Protein AF-A0A923HUY1-F1 (afdb_monomer_lite)

Foldseek 3Di:
DDDDPVVVVVVVVVVPDPPPPPPDDVVVVVVVVVVVVVVVVVVVVVVVVVVVVVVDDDPDDDDDDDDDDDDDDDDDDDDDDDDDDDDDDDDDDDDDDDDDDDDDDDDDDDDDDDDDDPDDDDDPDVVVVVVVVVVVVVVVVVVVVVVVVVVVVPPDQDPVNVVVVVVVVVVCLVQVVVQFDWDKAWDDDDPFKTKIWIQDRGRDDPRDIDIDIFGQPPPGDHLLRVLVVVLVVVCVPPVFWDFDQQPLVNGTDIDGSYPVCVVVSSVVVSCRPPVPPPPPD

Structure (mmCIF, N/CA/C/O backbone):
data_AF-A0A923HUY1-F1
#
_entry.id   AF-A0A923HUY1-F1
#
loop_
_atom_site.group_PDB
_atom_site.id
_atom_site.type_symbol
_atom_site.label_atom_id
_atom_site.label_alt_id
_atom_site.label_comp_id
_atom_site.label_asym_id
_atom_site.label_entity_id
_atom_site.label_seq_id
_atom_site.pdbx_PDB_ins_code
_atom_site.Cartn_x
_atom_site.Cartn_y
_atom_site.Cartn_z
_atom_site.occupancy
_atom_site.B_iso_or_equiv
_atom_site.auth_seq_id
_atom_site.auth_comp_id
_atom_site.auth_asym_id
_atom_site.auth_atom_id
_atom_site.pdbx_PDB_model_num
ATOM 1 N N . MET A 1 1 ? 57.078 -51.267 -44.768 1.00 39.03 1 MET A N 1
ATOM 2 C CA . MET A 1 1 ? 56.939 -50.353 -43.612 1.00 39.03 1 MET A CA 1
ATOM 3 C C . MET A 1 1 ? 55.678 -49.535 -43.861 1.00 39.03 1 MET A C 1
ATOM 5 O O . MET A 1 1 ? 55.722 -48.658 -44.702 1.00 39.03 1 MET A O 1
ATOM 9 N N . LYS A 1 2 ? 54.467 -49.965 -43.470 1.00 49.59 2 LYS A N 1
ATOM 10 C CA . LYS A 1 2 ? 53.903 -49.980 -42.101 1.00 49.59 2 LYS A CA 1
ATOM 11 C C . LYS A 1 2 ? 54.322 -48.729 -41.331 1.00 49.59 2 LYS A C 1
ATOM 13 O O . LYS A 1 2 ? 55.492 -48.691 -40.986 1.00 49.59 2 LYS A O 1
ATOM 18 N N . LEU A 1 3 ? 53.404 -47.767 -41.145 1.00 49.56 3 LEU A N 1
ATOM 19 C CA . LEU A 1 3 ? 53.328 -46.775 -40.047 1.00 49.56 3 LEU A CA 1
ATOM 20 C C . LEU A 1 3 ? 52.328 -45.638 -40.390 1.00 49.56 3 LEU A C 1
ATOM 22 O O . LEU A 1 3 ? 52.709 -44.478 -40.393 1.00 49.56 3 LEU A O 1
ATOM 26 N N . TYR A 1 4 ? 51.055 -45.932 -40.697 1.00 45.97 4 TYR A N 1
ATOM 27 C CA . TYR A 1 4 ? 50.020 -44.868 -40.733 1.00 45.97 4 TYR A CA 1
ATOM 28 C C . TYR A 1 4 ? 48.636 -45.276 -40.206 1.00 45.97 4 TYR A C 1
ATOM 30 O O . TYR A 1 4 ? 47.754 -44.432 -40.137 1.00 45.97 4 TYR A O 1
ATOM 38 N N . THR A 1 5 ? 48.430 -46.525 -39.778 1.00 50.34 5 THR A N 1
ATOM 39 C CA . THR A 1 5 ? 47.137 -46.963 -39.216 1.00 50.34 5 THR A CA 1
ATOM 40 C C . THR A 1 5 ? 47.128 -47.045 -37.688 1.00 50.34 5 THR A C 1
ATOM 42 O O . THR A 1 5 ? 46.062 -47.066 -37.093 1.00 50.34 5 THR A O 1
ATOM 45 N N . GLU A 1 6 ? 48.291 -47.028 -37.030 1.00 51.09 6 GLU A N 1
ATOM 46 C CA . GLU A 1 6 ? 48.380 -47.233 -35.574 1.00 51.09 6 GLU A CA 1
ATOM 47 C C . GLU A 1 6 ? 48.206 -45.936 -34.759 1.00 51.09 6 GLU A C 1
ATOM 49 O O . GLU A 1 6 ? 47.852 -45.978 -33.584 1.00 51.09 6 GLU A O 1
ATOM 54 N N . SER A 1 7 ? 48.408 -44.758 -35.364 1.00 53.00 7 SER A N 1
ATOM 55 C CA . SER A 1 7 ? 48.257 -43.478 -34.655 1.00 53.00 7 SER A CA 1
ATOM 56 C C . SER A 1 7 ? 46.799 -43.059 -34.461 1.00 53.00 7 SER A C 1
ATOM 58 O O . SER A 1 7 ? 46.510 -42.304 -33.535 1.00 53.00 7 SER A O 1
ATOM 60 N N . GLN A 1 8 ? 45.878 -43.548 -35.298 1.00 48.66 8 GLN A N 1
ATOM 61 C CA . GLN A 1 8 ? 44.465 -43.183 -35.203 1.00 48.66 8 GLN A CA 1
ATOM 62 C C . GLN A 1 8 ? 43.685 -44.090 -34.237 1.00 48.66 8 GLN A C 1
ATOM 64 O O . GLN A 1 8 ? 42.805 -43.596 -33.536 1.00 48.66 8 GLN A O 1
ATOM 69 N N . GLU A 1 9 ? 44.052 -45.373 -34.120 1.00 49.22 9 GLU A N 1
ATOM 70 C CA . GLU A 1 9 ? 43.478 -46.278 -33.108 1.00 49.22 9 GLU A CA 1
ATOM 71 C C . GLU A 1 9 ? 43.966 -45.946 -31.689 1.00 49.22 9 GLU A C 1
ATOM 73 O O . GLU A 1 9 ? 43.162 -45.914 -30.758 1.00 49.22 9 GLU A O 1
ATOM 78 N N . ARG A 1 10 ? 45.239 -45.556 -31.511 1.00 49.78 10 ARG A N 1
ATOM 79 C CA . ARG A 1 10 ? 45.741 -45.128 -30.190 1.00 49.78 10 ARG A CA 1
ATOM 80 C C . ARG A 1 10 ? 45.125 -43.820 -29.682 1.00 49.78 10 ARG A C 1
ATOM 82 O O . ARG A 1 10 ? 45.075 -43.607 -28.477 1.00 49.78 10 ARG A O 1
ATOM 89 N N . ALA A 1 11 ? 44.617 -42.964 -30.569 1.00 49.19 11 ALA A N 1
ATOM 90 C CA . ALA A 1 11 ? 43.930 -41.732 -30.175 1.00 49.19 11 ALA A CA 1
ATOM 91 C C . ALA A 1 11 ? 42.472 -41.960 -29.719 1.00 49.19 11 ALA A C 1
ATOM 93 O O . ALA A 1 11 ? 41.874 -41.061 -29.124 1.00 49.19 11 ALA A O 1
ATOM 94 N N . LEU A 1 12 ? 41.902 -43.141 -29.991 1.00 51.62 12 LEU A N 1
ATOM 95 C CA . LEU A 1 12 ? 40.532 -43.508 -29.615 1.00 51.62 12 LEU A CA 1
ATOM 96 C C . LEU A 1 12 ? 40.475 -44.436 -28.391 1.00 51.62 12 LEU A C 1
ATOM 98 O O . LEU A 1 12 ? 39.503 -44.363 -27.642 1.00 51.62 12 LEU A O 1
ATOM 102 N N . GLU A 1 13 ? 41.515 -45.231 -28.113 1.00 49.12 13 GLU A N 1
ATOM 103 C CA . GLU A 1 13 ? 41.565 -46.076 -26.904 1.00 49.12 13 GLU A CA 1
ATOM 104 C C . GLU A 1 13 ? 41.894 -45.309 -25.607 1.00 49.12 13 GLU A C 1
ATOM 106 O O . GLU A 1 13 ? 41.505 -45.740 -24.521 1.00 49.12 13 GLU A O 1
ATOM 111 N N . GLU A 1 14 ? 42.515 -44.126 -25.677 1.00 53.31 14 GLU A N 1
ATOM 112 C CA . GLU A 1 14 ? 42.755 -43.294 -24.481 1.00 53.31 14 GLU A CA 1
ATOM 113 C C . GLU A 1 14 ? 41.522 -42.482 -24.033 1.00 53.31 14 GLU A C 1
ATOM 115 O O . GLU A 1 14 ? 41.516 -41.899 -22.948 1.00 53.31 14 GLU A O 1
ATOM 120 N N . GLN A 1 15 ? 40.432 -42.486 -24.810 1.00 52.78 15 GLN A N 1
ATOM 121 C CA . GLN A 1 15 ? 39.184 -41.779 -24.480 1.00 52.78 15 GLN A CA 1
ATOM 122 C C . GLN A 1 15 ? 38.187 -42.631 -23.668 1.00 52.78 15 GLN A C 1
ATOM 124 O O . GLN A 1 15 ? 37.012 -42.285 -23.563 1.00 52.78 15 GLN A O 1
ATOM 129 N N . GLY A 1 16 ? 38.644 -43.744 -23.082 1.00 56.16 16 GLY A N 1
ATOM 130 C CA . GLY A 1 16 ? 37.809 -44.694 -22.336 1.00 56.16 16 GLY A CA 1
ATOM 131 C C . GLY A 1 16 ? 37.971 -44.691 -20.812 1.00 56.16 16 GLY A C 1
ATOM 132 O O . GLY A 1 16 ? 37.242 -45.409 -20.132 1.00 56.16 16 GLY A O 1
ATOM 133 N N . VAL A 1 17 ? 38.889 -43.904 -20.241 1.00 58.75 17 VAL A N 1
ATOM 134 C CA . VAL A 1 17 ? 39.083 -43.844 -18.780 1.00 58.75 17 VAL A CA 1
ATOM 135 C C . VAL A 1 17 ? 38.981 -42.402 -18.305 1.00 58.75 17 VAL A C 1
ATOM 137 O O . VAL A 1 17 ? 39.962 -41.667 -18.222 1.00 58.75 17 VAL A O 1
ATOM 140 N N . VAL A 1 18 ? 37.762 -41.996 -17.948 1.00 58.09 18 VAL A N 1
ATOM 141 C CA . VAL A 1 18 ? 37.527 -40.753 -17.209 1.00 58.09 18 VAL A CA 1
ATOM 142 C C . VAL A 1 18 ? 38.094 -40.943 -15.801 1.00 58.09 18 VAL A C 1
ATOM 144 O O . VAL A 1 18 ? 37.419 -41.445 -14.903 1.00 58.09 18 VAL A O 1
ATOM 147 N N . GLN A 1 19 ? 39.353 -40.559 -15.592 1.00 54.94 19 GLN A N 1
ATOM 148 C CA . GLN A 1 19 ? 39.928 -40.466 -14.253 1.00 54.94 19 GLN A CA 1
ATOM 149 C C . GLN A 1 19 ? 39.263 -39.297 -13.513 1.00 54.94 19 GLN A C 1
ATOM 151 O O . GLN A 1 19 ? 39.730 -38.157 -13.540 1.00 54.94 19 GLN A O 1
ATOM 156 N N . ILE A 1 20 ? 38.128 -39.562 -12.858 1.00 63.12 20 ILE A N 1
ATOM 157 C CA . ILE A 1 20 ? 37.463 -38.581 -12.000 1.00 63.12 20 ILE A CA 1
ATOM 158 C C . ILE A 1 20 ? 38.288 -38.449 -10.714 1.00 63.12 20 ILE A C 1
ATOM 160 O O . ILE A 1 20 ? 38.054 -39.132 -9.719 1.00 63.12 20 ILE A O 1
ATOM 164 N N . HIS A 1 21 ? 39.258 -37.537 -10.708 1.00 57.09 21 HIS A N 1
ATOM 165 C CA . HIS A 1 21 ? 39.915 -37.112 -9.475 1.00 57.09 21 HIS A CA 1
ATOM 166 C C . HIS A 1 21 ? 38.955 -36.246 -8.646 1.00 57.09 21 HIS A C 1
ATOM 168 O O . HIS A 1 21 ? 38.997 -35.014 -8.676 1.00 57.09 21 HIS A O 1
ATOM 174 N N . ILE A 1 22 ? 38.074 -36.891 -7.876 1.00 67.25 22 ILE A N 1
ATOM 175 C CA . ILE A 1 22 ? 37.203 -36.197 -6.925 1.00 67.25 22 ILE A CA 1
ATOM 176 C C . ILE A 1 22 ? 38.055 -35.731 -5.741 1.00 67.25 22 ILE A C 1
ATOM 178 O O . ILE A 1 22 ? 38.332 -36.476 -4.801 1.00 67.25 22 ILE A O 1
ATOM 182 N N . ARG A 1 23 ? 38.482 -34.465 -5.764 1.00 64.50 23 ARG A N 1
ATOM 183 C CA . ARG A 1 23 ? 39.108 -33.818 -4.604 1.00 64.50 23 ARG A CA 1
ATOM 184 C C . ARG A 1 23 ? 38.029 -33.485 -3.572 1.00 64.50 23 ARG A C 1
ATOM 186 O O . ARG A 1 23 ? 37.470 -32.387 -3.561 1.00 64.50 23 ARG A O 1
ATOM 193 N N . PHE A 1 24 ? 37.721 -34.434 -2.694 1.00 60.56 24 PHE A N 1
ATOM 194 C CA . PHE A 1 24 ? 36.834 -34.195 -1.560 1.00 60.56 24 PHE A CA 1
ATOM 195 C C . PHE A 1 24 ? 37.507 -33.252 -0.552 1.00 60.56 24 PHE A C 1
ATOM 197 O O . PHE A 1 24 ? 38.476 -33.606 0.115 1.00 60.56 24 PHE A O 1
ATOM 204 N N . ARG A 1 25 ? 36.989 -32.025 -0.411 1.00 74.50 25 ARG A N 1
ATOM 205 C CA . ARG A 1 25 ? 37.366 -31.149 0.711 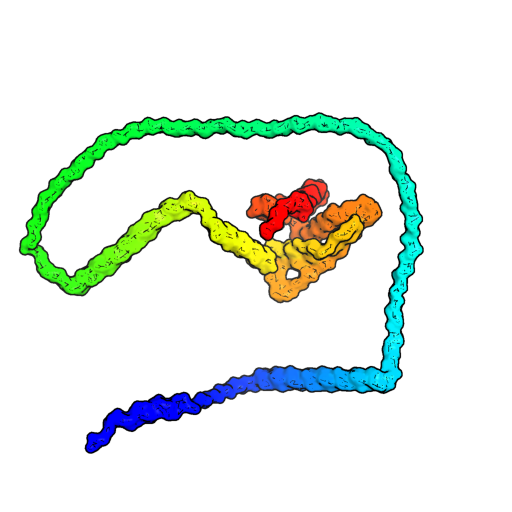1.00 74.50 25 ARG A CA 1
ATOM 206 C C . ARG A 1 25 ? 36.844 -31.781 2.010 1.00 74.50 25 ARG A C 1
ATOM 208 O O . ARG A 1 25 ? 35.638 -32.030 2.080 1.00 74.50 25 ARG A O 1
ATOM 215 N N . PRO A 1 26 ? 37.672 -31.952 3.058 1.00 71.69 26 PRO A N 1
ATOM 216 C CA . PRO A 1 26 ? 37.277 -32.660 4.282 1.00 71.69 26 PRO A CA 1
ATOM 217 C C . PRO A 1 26 ? 36.035 -32.045 4.942 1.00 71.69 26 PRO A C 1
ATOM 219 O O . PRO A 1 26 ? 35.165 -32.760 5.426 1.00 71.69 26 PRO A O 1
ATOM 222 N N . ARG A 1 27 ? 35.867 -30.718 4.846 1.00 70.75 27 ARG A N 1
ATOM 223 C CA . ARG A 1 27 ? 34.672 -30.017 5.344 1.00 70.75 27 ARG A CA 1
ATOM 224 C C . ARG A 1 27 ? 33.361 -30.468 4.681 1.00 70.75 27 ARG A C 1
ATOM 226 O O . ARG A 1 27 ? 32.344 -30.500 5.356 1.00 70.75 27 ARG A O 1
ATOM 233 N N . ARG A 1 28 ? 33.368 -30.838 3.392 1.00 77.19 28 ARG A N 1
ATOM 234 C CA . ARG A 1 28 ? 32.157 -31.303 2.685 1.00 77.19 28 ARG A CA 1
ATOM 235 C C . ARG A 1 28 ? 31.805 -32.753 3.030 1.00 77.19 28 ARG A C 1
ATOM 237 O O . ARG A 1 28 ? 30.625 -33.066 3.116 1.00 77.19 28 ARG A O 1
ATOM 244 N N . LEU A 1 29 ? 32.801 -33.606 3.291 1.00 80.31 29 LEU A N 1
ATOM 245 C CA . LEU A 1 29 ? 32.568 -34.979 3.763 1.00 80.31 29 LEU A CA 1
ATOM 246 C C . LEU A 1 29 ? 31.934 -35.002 5.155 1.00 80.31 29 LEU A C 1
ATOM 248 O O . LEU A 1 29 ? 30.987 -35.751 5.373 1.00 80.31 29 LEU A O 1
ATOM 252 N N . VAL A 1 30 ? 32.391 -34.134 6.063 1.00 85.06 30 VAL A N 1
ATOM 253 C CA . VAL A 1 30 ? 31.792 -34.007 7.402 1.00 85.06 30 VAL A CA 1
ATOM 254 C C . VAL A 1 30 ? 30.323 -33.585 7.307 1.00 85.06 30 VAL A C 1
ATOM 256 O O . VAL A 1 30 ? 29.487 -34.160 7.995 1.00 85.06 30 VAL A O 1
ATOM 259 N N . SER A 1 31 ? 29.979 -32.644 6.421 1.00 84.00 31 SER A N 1
ATOM 260 C CA . SER A 1 31 ? 28.581 -32.243 6.209 1.00 84.00 31 SER A CA 1
ATOM 261 C C . SER A 1 31 ? 27.716 -33.377 5.653 1.00 84.00 31 SER A C 1
ATOM 263 O O . SER A 1 31 ? 26.607 -33.574 6.136 1.00 84.00 31 SER A O 1
ATOM 265 N N . ILE A 1 32 ? 28.212 -34.141 4.672 1.00 88.25 32 ILE A N 1
ATOM 266 C CA . ILE A 1 32 ? 27.470 -35.279 4.099 1.00 88.25 32 ILE A CA 1
ATOM 267 C C . ILE A 1 32 ? 27.253 -36.366 5.160 1.00 88.25 32 ILE A C 1
ATOM 269 O O . ILE A 1 32 ? 26.140 -36.867 5.304 1.00 88.25 32 ILE A O 1
ATOM 273 N N . LEU A 1 33 ? 28.284 -36.684 5.948 1.00 90.31 33 LEU A N 1
ATOM 274 C CA . LEU A 1 33 ? 28.193 -37.656 7.038 1.00 90.31 33 LEU A CA 1
ATOM 275 C C . LEU A 1 33 ? 27.209 -37.188 8.118 1.00 90.31 33 LEU A C 1
ATOM 277 O O . LEU A 1 33 ? 26.371 -37.970 8.555 1.00 90.31 33 LEU A O 1
ATOM 281 N N . PHE A 1 34 ? 27.245 -35.907 8.497 1.00 94.31 34 PHE A N 1
ATOM 282 C CA . PHE A 1 34 ? 26.310 -35.335 9.466 1.00 94.31 34 PHE A CA 1
ATOM 283 C C . PHE A 1 34 ? 24.855 -35.413 8.985 1.00 94.31 34 PHE A C 1
ATOM 285 O O . PHE A 1 34 ? 23.973 -35.793 9.751 1.00 94.31 34 PHE A O 1
ATOM 292 N N . VAL A 1 35 ? 24.601 -35.114 7.707 1.00 95.31 35 VAL A N 1
ATOM 293 C CA . VAL A 1 35 ? 23.261 -35.230 7.116 1.00 95.31 35 VAL A CA 1
ATOM 294 C C . VAL A 1 35 ? 22.796 -36.686 7.103 1.00 95.31 35 VAL A C 1
ATOM 296 O O . VAL A 1 35 ? 21.661 -36.946 7.496 1.00 95.31 35 VAL A O 1
ATOM 299 N N . LEU A 1 36 ? 23.652 -37.639 6.720 1.00 95.00 36 LEU A N 1
ATOM 300 C CA . LEU A 1 36 ? 23.314 -39.066 6.765 1.00 95.00 36 LEU A CA 1
ATOM 301 C C . LEU A 1 36 ? 23.019 -39.541 8.194 1.00 95.00 36 LEU A C 1
ATOM 303 O O . LEU A 1 36 ? 22.038 -40.249 8.406 1.00 95.00 36 LEU A O 1
ATOM 307 N N . LEU A 1 37 ? 23.803 -39.104 9.182 1.00 95.44 37 LEU A N 1
ATOM 308 C CA . LEU A 1 37 ? 23.586 -39.436 10.591 1.00 95.44 37 LEU A CA 1
ATOM 309 C C . LEU A 1 37 ? 22.248 -38.875 11.089 1.00 95.44 37 LEU A C 1
ATOM 311 O O . LEU A 1 37 ? 21.484 -39.592 11.732 1.00 95.44 37 LEU A O 1
ATOM 315 N N . LEU A 1 38 ? 21.917 -37.632 10.727 1.00 96.12 38 LEU A N 1
ATOM 316 C CA . LEU A 1 38 ? 20.627 -37.022 11.049 1.00 96.12 38 LEU A CA 1
ATOM 317 C C . LEU A 1 38 ? 19.467 -37.805 10.422 1.00 96.12 38 LEU A C 1
ATOM 319 O O . LEU A 1 38 ? 18.471 -38.04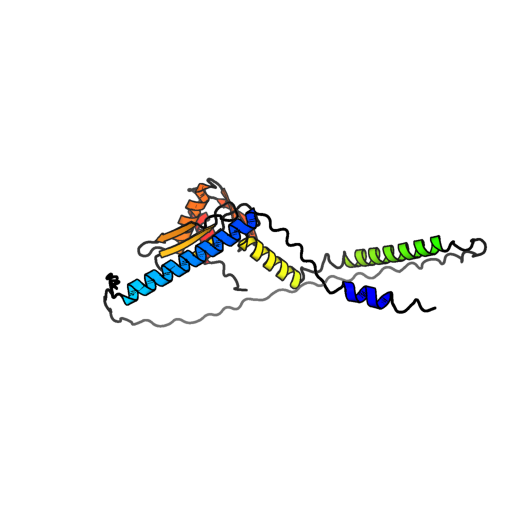5 11.098 1.00 96.12 38 LEU A O 1
ATOM 323 N N . HIS A 1 39 ? 19.606 -38.270 9.176 1.00 94.19 39 HIS A N 1
ATOM 324 C CA . HIS A 1 39 ? 18.585 -39.097 8.525 1.00 94.19 39 HIS A CA 1
ATOM 325 C C . HIS A 1 39 ? 18.415 -40.457 9.211 1.00 94.19 39 HIS A C 1
ATOM 327 O O . HIS A 1 39 ? 17.283 -40.888 9.412 1.00 94.19 39 HIS A O 1
ATOM 333 N N . VAL A 1 40 ? 19.505 -41.112 9.623 1.00 94.81 40 VAL A N 1
ATOM 334 C CA . VAL A 1 40 ? 19.440 -42.375 10.380 1.00 94.81 40 VAL A CA 1
ATOM 335 C C . VAL A 1 40 ? 18.782 -42.159 11.745 1.00 94.81 40 VAL A C 1
ATOM 337 O O . VAL A 1 40 ? 17.927 -42.946 12.140 1.00 94.81 40 VAL A O 1
ATOM 340 N N . LEU A 1 41 ? 19.115 -41.071 12.445 1.00 94.31 41 LEU A N 1
ATOM 341 C CA . LEU A 1 41 ? 18.502 -40.719 13.728 1.00 94.31 41 LEU A CA 1
ATOM 342 C C . LEU A 1 41 ? 17.011 -40.389 13.580 1.00 94.31 41 LEU A C 1
ATOM 344 O O . LEU A 1 41 ? 16.200 -40.815 14.399 1.00 94.31 41 LEU A O 1
ATOM 348 N N . PHE A 1 42 ? 16.639 -39.671 12.522 1.00 92.44 42 PHE A N 1
ATOM 349 C CA . PHE A 1 42 ? 15.245 -39.377 12.206 1.00 92.44 42 PHE A CA 1
ATOM 350 C C . PHE A 1 42 ? 14.469 -40.661 11.898 1.00 92.44 42 PHE A C 1
ATOM 352 O O . PHE A 1 42 ? 13.414 -40.894 12.480 1.00 92.44 42 PHE A O 1
ATOM 359 N N . LEU A 1 43 ? 15.022 -41.546 11.066 1.00 92.69 43 LEU A N 1
ATOM 360 C CA . LEU A 1 43 ? 14.412 -42.835 10.741 1.00 92.69 43 LEU A CA 1
ATOM 361 C C . LEU A 1 43 ? 14.283 -43.729 11.985 1.00 92.69 43 LEU A C 1
ATOM 363 O O . LEU A 1 43 ? 13.249 -44.365 12.178 1.00 92.69 43 LEU A O 1
ATOM 367 N N . TYR A 1 44 ? 15.279 -43.715 12.874 1.00 93.38 44 TYR A N 1
ATOM 368 C CA . TYR A 1 44 ? 15.221 -44.394 14.168 1.00 93.38 44 TYR A CA 1
ATOM 369 C C . TYR A 1 44 ? 14.114 -43.832 15.073 1.00 93.38 44 TYR A C 1
ATOM 371 O O . TYR A 1 44 ? 13.362 -44.604 15.666 1.00 93.38 44 TYR A O 1
ATOM 379 N N . LEU A 1 45 ? 13.960 -42.505 15.152 1.00 89.12 45 LEU A N 1
ATOM 380 C CA . LEU A 1 45 ? 12.864 -41.876 15.895 1.00 89.12 45 LEU A CA 1
ATOM 381 C C . LEU A 1 45 ? 11.496 -42.253 15.318 1.00 89.12 45 LEU A C 1
ATOM 383 O O . LEU A 1 45 ? 10.600 -42.590 16.087 1.00 89.12 45 LEU A O 1
ATOM 387 N N . LEU A 1 46 ? 11.340 -42.266 13.992 1.00 86.12 46 LEU A N 1
ATOM 388 C CA . LEU A 1 46 ? 10.102 -42.711 13.346 1.00 86.12 46 LEU A CA 1
ATOM 389 C C . LEU A 1 46 ? 9.787 -44.182 13.627 1.00 86.12 46 LEU A C 1
ATOM 391 O O . LEU A 1 46 ? 8.638 -44.499 13.926 1.00 86.12 46 LEU A O 1
ATOM 395 N N . LEU A 1 47 ? 10.782 -45.074 13.580 1.00 84.56 47 LEU A N 1
ATOM 396 C CA . LEU A 1 47 ? 10.580 -46.476 13.956 1.00 84.56 47 LEU A CA 1
ATOM 397 C C . LEU A 1 47 ? 10.204 -46.615 15.433 1.00 84.56 47 LEU A C 1
ATOM 399 O O . LEU A 1 47 ? 9.330 -47.414 15.757 1.00 84.56 47 LEU A O 1
ATOM 403 N N . LYS A 1 48 ? 10.819 -45.825 16.319 1.00 79.56 48 LYS A N 1
ATOM 404 C CA . LYS A 1 48 ? 10.512 -45.841 17.753 1.00 79.56 48 LYS A CA 1
ATOM 405 C C . LYS A 1 48 ? 9.096 -45.334 18.046 1.00 79.56 48 LYS A C 1
ATOM 407 O O . LYS A 1 48 ? 8.392 -45.963 18.823 1.00 79.56 48 LYS A O 1
ATOM 412 N N . ILE A 1 49 ? 8.653 -44.257 17.393 1.00 75.25 49 ILE A N 1
ATOM 413 C CA . ILE A 1 49 ? 7.270 -43.754 17.497 1.00 75.25 49 ILE A CA 1
ATOM 414 C C . ILE A 1 49 ? 6.287 -44.777 16.911 1.00 75.25 49 ILE A C 1
ATOM 416 O O . ILE A 1 49 ? 5.248 -45.048 17.503 1.00 75.25 49 ILE A O 1
ATOM 420 N N . GLY A 1 50 ? 6.624 -45.392 15.774 1.00 66.38 50 GLY A N 1
ATOM 421 C CA . GLY A 1 50 ? 5.827 -46.463 15.174 1.00 66.38 50 GLY A CA 1
ATOM 422 C C . GLY A 1 50 ? 5.727 -47.718 16.048 1.00 66.38 50 GLY A C 1
ATOM 423 O O . GLY A 1 50 ? 4.704 -48.398 16.004 1.00 66.38 50 GLY A O 1
ATOM 424 N N . ALA A 1 51 ? 6.753 -48.018 16.851 1.00 62.00 51 ALA A N 1
ATOM 425 C CA . ALA A 1 51 ? 6.718 -49.076 17.859 1.00 62.00 51 ALA A CA 1
ATOM 426 C C . ALA A 1 51 ? 5.828 -48.689 19.055 1.00 62.00 51 ALA A C 1
ATOM 428 O O . ALA A 1 51 ? 4.955 -49.467 19.419 1.00 62.00 51 ALA A O 1
ATOM 429 N N . ASP A 1 52 ? 5.935 -47.459 19.570 1.00 59.50 52 ASP A N 1
ATOM 430 C CA . ASP A 1 52 ? 5.089 -46.962 20.675 1.00 59.50 52 ASP A CA 1
ATOM 431 C C . ASP A 1 52 ? 3.585 -46.939 20.306 1.00 59.50 52 ASP A C 1
ATOM 433 O O . ASP A 1 52 ? 2.720 -47.191 21.146 1.00 59.50 52 ASP A O 1
ATOM 437 N N . ILE A 1 53 ? 3.255 -46.694 19.027 1.00 59.12 53 ILE A N 1
ATOM 438 C CA . ILE A 1 53 ? 1.876 -46.775 18.502 1.00 59.12 53 ILE A CA 1
ATOM 439 C C . ILE A 1 53 ? 1.372 -48.230 18.456 1.00 59.12 53 ILE A C 1
ATOM 441 O O . ILE A 1 53 ? 0.183 -48.472 18.669 1.00 59.12 53 ILE A O 1
ATOM 445 N N . LYS A 1 54 ? 2.250 -49.208 18.194 1.00 58.31 54 LYS A N 1
ATOM 446 C CA . LYS A 1 54 ? 1.899 -50.641 18.219 1.00 58.31 54 LYS A CA 1
ATOM 447 C C . LYS A 1 54 ? 1.761 -51.182 19.643 1.00 58.31 54 LYS A C 1
ATOM 449 O O . LYS A 1 54 ? 0.957 -52.084 19.856 1.00 58.31 54 LYS A O 1
ATOM 454 N N . ASP A 1 55 ? 2.457 -50.576 20.602 1.00 58.78 55 ASP A N 1
ATOM 455 C CA . ASP A 1 55 ? 2.433 -50.952 22.019 1.00 58.78 55 ASP A CA 1
ATOM 456 C C . ASP A 1 55 ? 1.262 -50.325 22.806 1.00 58.78 55 ASP A C 1
ATOM 458 O O . ASP A 1 55 ? 1.208 -50.398 24.034 1.00 58.78 55 ASP A O 1
ATOM 462 N N . GLY A 1 56 ? 0.275 -49.744 22.111 1.00 57.41 56 GLY A N 1
ATOM 463 C CA . GLY A 1 56 ? -1.034 -49.455 22.696 1.00 57.41 56 GLY A CA 1
ATOM 464 C C . GLY A 1 56 ? -1.041 -48.362 23.765 1.00 57.41 56 GLY A C 1
ATOM 465 O O . GLY A 1 56 ? -1.887 -48.401 24.657 1.00 57.41 56 GLY A O 1
ATOM 466 N N . ARG A 1 57 ? -0.149 -47.366 23.689 1.00 54.66 57 ARG A N 1
ATOM 467 C CA . ARG A 1 57 ? -0.266 -46.144 24.502 1.00 54.66 57 ARG A CA 1
ATOM 468 C C . ARG A 1 57 ? -1.070 -45.080 23.745 1.00 54.66 57 ARG A C 1
ATOM 470 O O . ARG A 1 57 ? -0.504 -44.389 22.898 1.00 54.66 57 ARG A O 1
ATOM 477 N N . PRO A 1 58 ? -2.376 -44.895 24.015 1.00 52.00 58 PRO A N 1
ATOM 478 C CA . PRO A 1 58 ? -3.110 -43.793 23.416 1.00 52.00 58 PRO A CA 1
ATOM 479 C C . PRO A 1 58 ? -2.648 -42.469 24.039 1.00 52.00 58 PRO A C 1
ATOM 481 O O . PRO A 1 58 ? -2.792 -42.256 25.244 1.00 52.00 58 PRO A O 1
ATOM 484 N N . LEU A 1 59 ? -2.144 -41.543 23.213 1.00 55.97 59 LEU A N 1
ATOM 485 C CA . LEU A 1 59 ? -2.126 -40.121 23.560 1.00 55.97 59 LEU A CA 1
ATOM 486 C C . LEU A 1 59 ? -3.581 -39.638 23.645 1.00 55.97 59 LEU A C 1
ATOM 488 O O . LEU A 1 59 ? -4.174 -39.179 22.672 1.00 55.97 59 LEU A O 1
ATOM 492 N N . SER A 1 60 ? -4.169 -39.787 24.827 1.00 50.88 60 SER A N 1
ATOM 493 C CA . SER A 1 60 ? -5.437 -39.170 25.191 1.00 50.88 60 SER A CA 1
ATOM 494 C C . SER A 1 60 ? -5.252 -37.658 25.309 1.00 50.88 60 SER A C 1
ATOM 496 O O . SER A 1 60 ? -4.833 -37.170 26.354 1.00 50.88 60 SER A O 1
ATOM 498 N N . SER A 1 61 ? -5.650 -36.935 24.265 1.00 49.62 61 SER A N 1
ATOM 499 C CA . SER A 1 61 ? -6.200 -35.582 24.381 1.00 49.62 61 SER A CA 1
ATOM 500 C C . SER A 1 61 ? -7.297 -35.420 23.324 1.00 49.62 61 SER A C 1
ATOM 502 O O . SER A 1 61 ? -6.978 -35.210 22.152 1.00 49.62 61 SER A O 1
ATOM 504 N N . PRO A 1 62 ? -8.588 -35.552 23.680 1.00 52.50 62 PRO A N 1
ATOM 505 C CA . PRO A 1 62 ? -9.672 -35.286 22.748 1.00 52.50 62 PRO A CA 1
ATOM 506 C C . PRO A 1 62 ? -9.736 -33.788 22.426 1.00 52.50 62 PRO A C 1
ATOM 508 O O . PRO A 1 62 ? -9.876 -32.937 23.303 1.00 52.50 62 PRO A O 1
ATOM 511 N N . MET A 1 63 ? -9.641 -33.482 21.135 1.00 44.84 63 MET A N 1
ATOM 512 C CA . MET A 1 63 ? -9.941 -32.184 20.545 1.00 44.84 63 MET A CA 1
ATOM 513 C C . MET A 1 63 ? -11.407 -31.829 20.838 1.00 44.84 63 MET A C 1
ATOM 515 O O . MET A 1 63 ? -12.325 -32.406 20.259 1.00 44.84 63 MET A O 1
ATOM 519 N N . VAL A 1 64 ? -11.631 -30.898 21.765 1.00 51.19 64 VAL A N 1
ATOM 520 C CA . VAL A 1 64 ? -12.960 -30.358 22.072 1.00 51.19 64 VAL A CA 1
ATOM 521 C C . VAL A 1 64 ? -13.402 -29.470 20.904 1.00 51.19 64 VAL A C 1
ATOM 523 O O . VAL A 1 64 ? -12.883 -28.371 20.725 1.00 51.19 64 VAL A O 1
ATOM 526 N N . MET A 1 65 ? -14.362 -29.935 20.100 1.00 44.09 65 MET A N 1
ATOM 527 C CA . MET A 1 65 ? -15.127 -29.070 19.197 1.00 44.09 65 MET A CA 1
ATOM 528 C C . MET A 1 65 ? -16.300 -28.468 19.977 1.00 44.09 65 MET A C 1
ATOM 530 O O . MET A 1 65 ? -17.279 -29.155 20.260 1.00 44.09 65 MET A O 1
ATOM 534 N N . ILE A 1 66 ? -16.207 -27.185 20.328 1.00 49.28 66 ILE A N 1
ATOM 535 C CA . ILE A 1 66 ? -17.340 -26.417 20.857 1.00 49.28 66 ILE A CA 1
ATOM 536 C C . ILE A 1 66 ? -18.159 -25.936 19.653 1.00 49.28 66 ILE A C 1
ATOM 538 O O . ILE A 1 66 ? -17.830 -24.929 19.030 1.00 49.28 66 ILE A O 1
ATOM 542 N N . PHE A 1 67 ? -19.205 -26.681 19.293 1.00 47.72 67 PHE A N 1
ATOM 543 C CA . PHE A 1 67 ? -20.267 -26.182 18.419 1.00 47.72 67 PHE A CA 1
ATOM 544 C C . PHE A 1 67 ? -21.300 -25.475 19.284 1.00 47.72 67 PHE A C 1
ATOM 546 O O . PHE A 1 67 ? -22.127 -26.133 19.915 1.00 47.72 67 PHE A O 1
ATOM 553 N N . ASP A 1 68 ? -21.259 -24.145 19.301 1.00 40.03 68 ASP A N 1
ATOM 554 C CA . ASP A 1 68 ? -22.328 -23.370 19.913 1.00 40.03 68 ASP A CA 1
ATOM 555 C C . ASP A 1 68 ? -23.435 -23.104 18.888 1.00 40.03 68 ASP A C 1
ATOM 557 O O . ASP A 1 68 ? -23.200 -22.670 17.756 1.00 40.03 68 ASP A O 1
ATOM 561 N N . LYS A 1 69 ? -24.657 -23.456 19.280 1.00 44.62 69 LYS A N 1
ATOM 562 C CA . LYS A 1 69 ? -25.848 -23.519 18.436 1.00 44.62 69 LYS A CA 1
ATOM 563 C C . LYS A 1 69 ? -26.841 -22.472 18.923 1.00 44.62 69 LYS A C 1
ATOM 565 O O . LYS A 1 69 ? -27.609 -22.725 19.842 1.00 44.62 69 LYS A O 1
ATOM 570 N N . LEU A 1 70 ? -26.892 -21.327 18.253 1.00 38.84 70 LEU A N 1
ATOM 571 C CA . LEU A 1 70 ? -27.945 -20.317 18.405 1.00 38.84 70 LEU A CA 1
ATOM 572 C C . LEU A 1 70 ? -28.170 -19.650 17.040 1.00 38.84 70 LEU A C 1
ATOM 574 O O . LEU A 1 70 ? -27.212 -19.406 16.324 1.00 38.84 70 LEU A O 1
ATOM 578 N N . LYS A 1 71 ? -29.348 -19.236 16.586 1.00 34.12 71 LYS A N 1
ATOM 579 C CA . LYS A 1 71 ? -30.761 -19.557 16.803 1.00 34.12 71 LYS A CA 1
ATOM 580 C C . LYS A 1 71 ? -31.442 -18.798 15.651 1.00 34.12 71 LYS A C 1
ATOM 582 O O . LYS A 1 71 ? -31.177 -17.614 15.469 1.00 34.12 71 LYS A O 1
ATOM 587 N N . GLN A 1 72 ? -32.245 -19.478 14.835 1.00 38.19 72 GLN A N 1
ATOM 588 C CA . GLN A 1 72 ? -32.975 -18.857 13.723 1.00 38.19 72 GLN A CA 1
ATOM 589 C C . GLN A 1 72 ? -33.949 -17.788 14.243 1.00 38.19 72 GLN A C 1
ATOM 591 O O . GLN A 1 72 ? -34.727 -18.060 15.159 1.00 38.19 72 GLN A O 1
ATOM 596 N N . ILE A 1 73 ? -33.951 -16.610 13.614 1.00 39.97 73 ILE A N 1
ATOM 597 C CA . ILE A 1 73 ? -35.048 -15.639 13.691 1.00 39.97 73 ILE A CA 1
ATOM 598 C C . ILE A 1 73 ? -35.626 -15.480 12.283 1.00 39.97 73 ILE A C 1
ATOM 600 O O . ILE A 1 73 ? -34.907 -15.264 11.309 1.00 39.97 73 ILE A O 1
ATOM 604 N N . LYS A 1 74 ? -36.943 -15.672 12.215 1.00 32.91 74 LYS A N 1
ATOM 605 C CA . LYS A 1 74 ? -37.814 -15.581 11.046 1.00 32.91 74 LYS A CA 1
ATOM 606 C C . LYS A 1 74 ? -38.007 -14.126 10.587 1.00 32.91 74 LYS A C 1
ATOM 608 O O . LYS A 1 74 ? -38.253 -13.260 11.413 1.00 32.91 74 LYS A O 1
ATOM 613 N N . GLN A 1 75 ? -37.955 -13.949 9.266 1.00 33.69 75 GLN A N 1
ATOM 614 C CA . GLN A 1 75 ? -38.992 -13.394 8.376 1.00 33.69 75 GLN A CA 1
ATOM 615 C C . GLN A 1 75 ? -39.742 -12.105 8.777 1.00 33.69 75 GLN A C 1
ATOM 617 O O . GLN A 1 75 ? -40.503 -12.090 9.740 1.00 33.69 75 GLN A O 1
ATOM 622 N N . GLY A 1 76 ? -39.645 -11.097 7.900 1.00 32.03 76 GLY A N 1
ATOM 623 C CA . GLY A 1 76 ? -40.568 -9.962 7.811 1.00 32.03 76 GLY A CA 1
ATOM 624 C C . GLY A 1 76 ? -40.225 -8.997 6.662 1.00 32.03 76 GLY A C 1
ATOM 625 O O . GLY A 1 76 ? -39.424 -8.093 6.847 1.00 32.03 76 GLY A O 1
ATOM 626 N N . GLU A 1 77 ? -40.851 -9.195 5.500 1.00 37.00 77 GLU A N 1
ATOM 627 C CA . GLU A 1 77 ? -41.227 -8.163 4.501 1.00 37.00 77 GLU A CA 1
ATOM 628 C C . GLU A 1 77 ? -42.775 -8.188 4.455 1.00 37.00 77 GLU A C 1
ATOM 630 O O . GLU A 1 77 ? -43.318 -9.242 4.820 1.00 37.00 77 GLU A O 1
ATOM 635 N N . PRO A 1 78 ? -43.531 -7.132 4.068 1.00 44.34 78 PRO A N 1
ATOM 636 C CA . PRO A 1 78 ? -43.347 -6.217 2.919 1.00 44.34 78 PRO A CA 1
ATOM 637 C C . PRO A 1 78 ? -43.528 -4.726 3.346 1.00 44.34 78 PRO A C 1
ATOM 639 O O . PRO A 1 78 ? -43.643 -4.455 4.534 1.00 44.34 78 PRO A O 1
ATOM 642 N N . ASP A 1 79 ? -43.518 -3.655 2.546 1.00 34.66 79 ASP A N 1
ATOM 643 C CA . ASP A 1 79 ? -44.075 -3.368 1.219 1.00 34.66 79 ASP A CA 1
ATOM 644 C C . ASP A 1 79 ? -43.623 -1.931 0.832 1.00 34.66 79 ASP A C 1
ATOM 646 O O . ASP A 1 79 ? -43.530 -1.091 1.728 1.00 34.66 79 ASP A O 1
ATOM 650 N N . ALA A 1 80 ? -43.367 -1.635 -0.454 1.00 39.03 80 ALA A N 1
ATOM 651 C CA . ALA A 1 80 ? -43.694 -0.355 -1.130 1.00 39.03 80 ALA A CA 1
ATOM 652 C C . ALA A 1 80 ? -42.959 -0.154 -2.479 1.00 39.03 80 ALA A C 1
ATOM 654 O O . ALA A 1 80 ? -41.816 0.282 -2.581 1.00 39.03 80 ALA A O 1
ATOM 655 N N . LYS A 1 81 ? -43.730 -0.432 -3.529 1.00 36.91 81 LYS A N 1
ATOM 656 C CA . LYS A 1 81 ? -43.753 0.072 -4.917 1.00 36.91 81 LYS A CA 1
ATOM 657 C C . LYS A 1 81 ? -42.916 1.320 -5.316 1.00 36.91 81 LYS A C 1
ATOM 659 O O . LYS A 1 81 ? -43.131 2.416 -4.820 1.00 36.91 81 LYS A O 1
ATOM 664 N N . LYS A 1 82 ? -42.185 1.129 -6.431 1.00 33.06 82 LYS A N 1
ATOM 665 C CA . LYS A 1 82 ? -42.236 1.836 -7.746 1.00 33.06 82 LYS A CA 1
ATOM 666 C C . LYS A 1 82 ? -41.939 3.353 -7.849 1.00 33.06 82 LYS A C 1
ATOM 668 O O . LYS A 1 82 ? -42.788 4.170 -7.525 1.00 33.06 82 LYS A O 1
ATOM 673 N N . ALA A 1 83 ? -40.848 3.680 -8.558 1.00 39.47 83 ALA A N 1
ATOM 674 C CA . ALA A 1 83 ? -40.723 4.740 -9.587 1.00 39.47 83 ALA A CA 1
ATOM 675 C C . ALA A 1 83 ? -39.380 4.517 -10.335 1.00 39.47 83 ALA A C 1
ATOM 677 O O . ALA A 1 83 ? -38.326 4.520 -9.716 1.00 39.47 83 ALA A O 1
ATOM 678 N N . GLU A 1 84 ? -39.342 3.973 -11.552 1.00 43.19 84 GLU A N 1
ATOM 679 C CA . GLU A 1 84 ? -39.514 4.625 -12.866 1.00 43.19 84 GLU A CA 1
ATOM 680 C C . GLU A 1 84 ? -38.315 5.492 -13.335 1.00 43.19 84 GLU A C 1
ATOM 682 O O . GLU A 1 84 ? -38.172 6.663 -13.007 1.00 43.19 84 GLU A O 1
ATOM 687 N N . VAL A 1 85 ? -37.442 4.825 -14.104 1.00 38.94 85 VAL A N 1
ATOM 688 C CA . VAL A 1 85 ? -36.659 5.235 -15.292 1.00 38.94 85 VAL A CA 1
ATOM 689 C C . VAL A 1 85 ? -36.474 6.735 -15.580 1.00 38.94 85 VAL A C 1
ATOM 691 O O . VAL A 1 85 ? -37.438 7.446 -15.848 1.00 38.94 85 VAL A O 1
ATOM 694 N N . LYS A 1 86 ? -35.210 7.151 -15.783 1.00 41.72 86 LYS A N 1
ATOM 695 C CA . LYS A 1 86 ? -34.817 8.041 -16.898 1.00 41.72 86 LYS A CA 1
ATOM 696 C C . LYS A 1 86 ? -33.322 7.958 -17.220 1.00 41.72 86 LYS A C 1
ATOM 698 O O . LYS A 1 86 ? -32.472 8.559 -16.573 1.00 41.72 86 LYS A O 1
ATOM 703 N N . THR A 1 87 ? -33.047 7.220 -18.287 1.00 36.75 87 THR A N 1
ATOM 704 C CA . THR A 1 87 ? -31.820 7.189 -19.084 1.00 36.75 87 THR A CA 1
ATOM 705 C C . THR A 1 87 ? -31.509 8.583 -19.638 1.00 36.75 87 THR A C 1
ATOM 707 O O . THR A 1 87 ? -32.391 9.217 -20.219 1.00 36.75 87 THR A O 1
ATOM 710 N N . LYS A 1 88 ? -30.261 9.051 -19.525 1.00 40.34 88 LYS A N 1
ATOM 711 C CA . LYS A 1 88 ? -29.735 10.132 -20.373 1.00 40.34 88 LYS A CA 1
ATOM 712 C C . LYS A 1 88 ? -28.333 9.784 -20.866 1.00 40.34 88 LYS A C 1
ATOM 714 O O . LYS A 1 88 ? -27.393 9.629 -20.097 1.00 40.34 88 LYS A O 1
ATOM 719 N N . THR A 1 89 ? -28.280 9.628 -22.179 1.00 43.38 89 THR A N 1
ATOM 720 C CA . THR A 1 89 ? -27.162 9.319 -23.067 1.00 43.38 89 THR A CA 1
ATOM 721 C C . THR A 1 89 ? -26.070 10.403 -23.036 1.00 43.38 89 THR A C 1
ATOM 723 O O . THR A 1 89 ? -26.410 11.584 -22.935 1.00 43.38 89 THR A O 1
ATOM 726 N N . PRO A 1 90 ? -24.779 10.050 -23.180 1.00 48.28 90 PRO A N 1
ATOM 727 C CA . PRO A 1 90 ? -23.695 11.018 -23.359 1.00 48.28 90 PRO A CA 1
ATOM 728 C C . PRO A 1 90 ? -23.597 11.500 -24.824 1.00 48.28 90 PRO A C 1
ATOM 730 O O . PRO A 1 90 ? -23.704 10.678 -25.737 1.00 48.28 90 PRO A O 1
ATOM 733 N N . PRO A 1 91 ? -23.355 12.797 -25.099 1.00 40.09 91 PRO A N 1
ATOM 734 C CA . PRO A 1 91 ? -23.018 13.253 -26.443 1.00 40.09 91 PRO A CA 1
ATOM 735 C C . PRO A 1 91 ? -21.512 13.095 -26.724 1.00 40.09 91 PRO A C 1
ATOM 737 O O . PRO A 1 91 ? -20.665 13.620 -26.004 1.00 40.09 91 PRO A O 1
ATOM 740 N N . ASN A 1 92 ? -21.206 12.358 -27.794 1.00 43.69 92 ASN A N 1
ATOM 741 C CA . ASN A 1 92 ? -19.879 12.168 -28.396 1.00 43.69 92 ASN A CA 1
ATOM 742 C C . ASN A 1 92 ? -19.520 13.366 -29.337 1.00 43.69 92 ASN A C 1
ATOM 744 O O . ASN A 1 92 ? -20.333 14.283 -29.473 1.00 43.69 92 ASN A O 1
ATOM 748 N N . PRO A 1 93 ? -18.324 13.453 -29.956 1.00 43.53 93 PRO A N 1
ATOM 749 C CA . PRO A 1 93 ? -17.404 14.578 -29.839 1.00 43.53 93 PRO A CA 1
ATOM 750 C C . PRO A 1 93 ? -17.385 15.466 -31.102 1.00 43.53 93 PRO A C 1
ATOM 752 O O . PRO A 1 93 ? -17.721 15.039 -32.207 1.00 43.53 93 PRO A O 1
ATOM 755 N N . LYS A 1 94 ? -16.951 16.725 -30.977 1.00 43.34 94 LYS A N 1
ATOM 756 C CA . LYS A 1 94 ? -16.736 17.589 -32.150 1.00 43.34 94 LYS A CA 1
ATOM 757 C C . LYS A 1 94 ? -15.378 17.325 -32.796 1.00 43.34 94 LYS A C 1
ATOM 759 O O . LYS A 1 94 ? -14.376 17.094 -32.127 1.00 43.34 94 LYS A O 1
ATOM 764 N N . ALA A 1 95 ? -15.425 17.348 -34.122 1.00 38.78 95 ALA A N 1
ATOM 765 C CA . ALA A 1 95 ? -14.437 16.874 -35.066 1.00 38.78 95 ALA A CA 1
ATOM 766 C C . ALA A 1 95 ? -13.141 17.696 -35.118 1.00 38.78 95 ALA A C 1
ATOM 768 O O . ALA A 1 95 ? -13.119 18.913 -34.936 1.00 38.78 95 ALA A O 1
ATOM 769 N N . ILE A 1 96 ? -12.080 16.965 -35.444 1.00 44.09 96 ILE A N 1
ATOM 770 C CA . ILE A 1 96 ? -10.722 17.405 -35.746 1.00 44.09 96 ILE A CA 1
ATOM 771 C C . ILE A 1 96 ? -10.744 18.214 -37.050 1.00 44.09 96 ILE A C 1
ATOM 773 O O . ILE A 1 96 ? -11.216 17.730 -38.079 1.00 44.09 96 ILE A O 1
ATOM 777 N N . GLN A 1 97 ? -10.231 19.445 -37.010 1.00 43.38 97 GLN A N 1
ATOM 778 C CA . GLN A 1 97 ? -10.008 20.254 -38.207 1.00 43.38 97 GLN A CA 1
ATOM 779 C C . GLN A 1 97 ? -8.696 19.835 -38.878 1.00 43.38 97 GLN A C 1
ATOM 781 O O . GLN A 1 97 ? -7.654 19.707 -38.238 1.00 43.38 97 GLN A O 1
ATOM 786 N N . LYS A 1 98 ? -8.787 19.591 -40.183 1.00 51.34 98 LYS A N 1
ATOM 787 C CA . LYS A 1 98 ? -7.718 19.145 -41.078 1.00 51.34 98 LYS A CA 1
ATOM 788 C C . LYS A 1 98 ? -6.801 20.338 -41.425 1.00 51.34 98 LYS A C 1
ATOM 790 O O . LYS A 1 98 ? -7.332 21.374 -41.828 1.00 51.34 98 LYS A O 1
ATOM 795 N N . PRO A 1 99 ? -5.466 20.234 -41.291 1.00 40.62 99 PRO A N 1
ATOM 796 C CA . PRO A 1 99 ? -4.542 21.282 -41.728 1.00 40.62 99 PRO A CA 1
ATOM 797 C C . PRO A 1 99 ? -4.556 21.499 -43.248 1.00 40.62 99 PRO A C 1
ATOM 799 O O . PRO A 1 99 ? -4.710 20.556 -44.024 1.00 40.62 99 PRO A O 1
ATOM 802 N N . LYS A 1 100 ? -4.404 22.765 -43.648 1.00 45.09 100 LYS A N 1
ATOM 803 C CA . LYS A 1 100 ? -4.387 23.248 -45.032 1.00 45.09 100 LYS A CA 1
ATOM 804 C C . LYS A 1 100 ? -3.004 23.008 -45.651 1.00 45.09 100 LYS A C 1
ATOM 806 O O . LYS A 1 100 ? -1.990 23.383 -45.073 1.00 45.09 100 LYS A O 1
ATOM 811 N N . GLU A 1 101 ? -3.010 22.370 -46.810 1.00 40.16 101 GLU A N 1
ATOM 812 C CA . GLU A 1 101 ? -1.864 22.003 -47.641 1.00 40.16 101 GLU A CA 1
ATOM 813 C C . GLU A 1 101 ? -1.285 23.256 -48.329 1.00 40.16 101 GLU A C 1
ATOM 815 O O . GLU A 1 101 ? -2.038 24.064 -48.882 1.00 40.16 101 GLU A O 1
ATOM 820 N N . VAL A 1 102 ? 0.036 23.451 -48.254 1.00 47.09 102 VAL A N 1
ATOM 821 C CA . VAL A 1 102 ? 0.770 24.525 -48.949 1.00 47.09 102 VAL A CA 1
ATOM 822 C C . VAL A 1 102 ? 1.564 23.880 -50.098 1.00 47.09 102 VAL A C 1
ATOM 824 O O . VAL A 1 102 ? 2.171 22.834 -49.865 1.00 47.09 102 VAL A O 1
ATOM 827 N N . PRO A 1 103 ? 1.562 24.445 -51.322 1.00 56.44 103 PRO A N 1
ATOM 828 C CA . PRO A 1 103 ? 2.186 23.822 -52.493 1.00 56.44 103 PRO A CA 1
ATOM 829 C C . PRO A 1 103 ? 3.720 23.704 -52.390 1.00 56.44 103 PRO A C 1
ATOM 831 O O . PRO A 1 103 ? 4.353 24.572 -51.782 1.00 56.44 103 PRO A O 1
ATOM 834 N N . PRO A 1 104 ? 4.333 22.687 -53.027 1.00 43.50 104 PRO A N 1
ATOM 835 C CA . PRO A 1 104 ? 5.784 22.515 -53.071 1.00 43.50 104 PRO A CA 1
ATOM 836 C C . PRO A 1 104 ? 6.455 23.587 -53.943 1.00 43.50 104 PRO A C 1
ATOM 838 O O . PRO A 1 104 ? 6.009 23.871 -55.055 1.00 43.50 104 PRO A O 1
ATOM 841 N N . GLN A 1 105 ? 7.543 24.173 -53.434 1.00 50.59 105 GLN A N 1
ATOM 842 C CA . GLN A 1 105 ? 8.434 25.028 -54.218 1.00 50.59 105 GLN A CA 1
ATOM 843 C C . GLN A 1 105 ? 9.265 24.182 -55.208 1.00 50.59 105 GLN A C 1
ATOM 845 O O . GLN A 1 105 ? 9.564 23.024 -54.903 1.00 50.59 105 GLN A O 1
ATOM 850 N N . PRO A 1 106 ? 9.622 24.731 -56.386 1.00 47.66 106 PRO A N 1
ATOM 851 C CA . PRO A 1 106 ? 10.345 24.019 -57.439 1.00 47.66 106 PRO A CA 1
ATOM 852 C C . PRO A 1 106 ? 11.713 23.488 -56.996 1.00 47.66 106 PRO A C 1
ATOM 854 O O . PRO A 1 106 ? 12.489 24.186 -56.350 1.00 47.66 106 PRO A O 1
ATOM 857 N N . VAL A 1 107 ? 11.999 22.247 -57.388 1.00 48.03 107 VAL A N 1
ATOM 858 C CA . VAL A 1 107 ? 13.309 21.603 -57.263 1.00 48.03 107 VAL A CA 1
ATOM 859 C C . VAL A 1 107 ? 14.273 22.283 -58.236 1.00 48.03 107 VAL A C 1
ATOM 861 O O . VAL A 1 107 ? 14.056 22.234 -59.445 1.00 48.03 107 VAL A O 1
ATOM 864 N N . GLU A 1 108 ? 15.326 22.913 -57.716 1.00 56.75 108 GLU A N 1
ATOM 865 C CA . GLU A 1 108 ? 16.485 23.309 -58.516 1.00 56.75 108 GLU A CA 1
ATOM 866 C C . GLU A 1 108 ? 17.253 22.054 -58.956 1.00 56.75 108 GLU A C 1
ATOM 868 O O . GLU A 1 108 ? 17.591 21.173 -58.162 1.00 56.75 108 GLU A O 1
ATOM 873 N N . GLU A 1 109 ? 17.484 21.976 -60.259 1.00 58.94 109 GLU A N 1
ATOM 874 C CA . GLU A 1 109 ? 18.197 20.924 -60.971 1.00 58.94 109 GLU A CA 1
ATOM 875 C C . GLU A 1 109 ? 19.695 20.941 -60.589 1.00 58.94 109 GLU A C 1
ATOM 877 O O . GLU A 1 109 ? 20.350 21.980 -60.727 1.00 58.94 109 GLU A O 1
ATOM 882 N N . PRO A 1 110 ? 20.286 19.839 -60.085 1.00 54.06 110 PRO A N 1
ATOM 883 C CA . PRO A 1 110 ? 21.714 19.805 -59.790 1.00 54.06 110 PRO A CA 1
ATOM 884 C C . PRO A 1 110 ? 22.530 19.807 -61.087 1.00 54.06 110 PRO A C 1
ATOM 886 O O . PRO A 1 110 ? 22.478 18.856 -61.862 1.00 54.06 110 PRO A O 1
ATOM 889 N N . ALA A 1 111 ? 23.324 20.858 -61.289 1.00 52.19 111 ALA A N 1
ATOM 890 C CA . ALA A 1 111 ? 24.300 20.948 -62.368 1.00 52.19 111 ALA A CA 1
ATOM 891 C C . ALA A 1 111 ? 25.239 19.723 -62.389 1.00 52.19 111 ALA A C 1
ATOM 893 O O . ALA A 1 111 ? 25.909 19.415 -61.395 1.00 52.19 111 ALA A O 1
ATOM 894 N N . GLU A 1 112 ? 25.307 19.046 -63.538 1.00 57.69 112 GLU A N 1
ATOM 895 C CA . GLU A 1 112 ? 26.281 17.990 -63.815 1.00 57.69 112 GLU A CA 1
ATOM 896 C C . GLU A 1 112 ? 27.709 18.532 -63.664 1.00 57.69 112 GLU A C 1
ATOM 898 O O . GLU A 1 112 ? 28.112 19.502 -64.308 1.00 57.69 112 GLU A O 1
ATOM 903 N N . LYS A 1 113 ? 28.505 17.888 -62.806 1.00 58.44 113 LYS A N 1
ATOM 904 C CA . LYS A 1 113 ? 29.954 18.112 -62.755 1.00 58.44 113 LYS A CA 1
ATOM 905 C C . LYS A 1 113 ? 30.610 17.291 -63.874 1.00 58.44 113 LYS A C 1
ATOM 907 O O . LYS A 1 113 ? 30.232 16.132 -64.049 1.00 58.44 113 LYS A O 1
ATOM 912 N N . PRO A 1 114 ? 31.597 17.841 -64.604 1.00 60.25 114 PRO A N 1
ATOM 913 C CA . PRO A 1 114 ? 32.230 17.153 -65.726 1.00 60.25 114 PRO A CA 1
ATOM 914 C C . PRO A 1 114 ? 32.962 15.870 -65.282 1.00 60.25 114 PRO A C 1
ATOM 916 O O . PRO A 1 114 ? 33.464 15.809 -64.154 1.00 60.25 114 PRO A O 1
ATOM 919 N N . PRO A 1 115 ? 33.050 14.847 -66.155 1.00 53.12 115 PRO A N 1
ATOM 920 C CA . PRO A 1 115 ? 33.678 13.572 -65.828 1.00 53.12 115 PRO A CA 1
ATOM 921 C C . PRO A 1 115 ? 35.177 13.757 -65.576 1.00 53.12 115 PRO A C 1
ATOM 923 O O . PRO A 1 115 ? 35.915 14.283 -66.409 1.00 53.12 115 PRO A O 1
ATOM 926 N N . VAL A 1 116 ? 35.629 13.316 -64.404 1.00 52.56 116 VAL A N 1
ATOM 927 C CA . VAL A 1 116 ? 37.041 13.343 -64.017 1.00 52.56 116 VAL A CA 1
ATOM 928 C C . VAL A 1 116 ? 37.787 12.270 -64.815 1.00 52.56 116 VAL A C 1
ATOM 930 O O . VAL A 1 116 ? 37.387 11.109 -64.834 1.00 52.56 116 VAL A O 1
ATOM 933 N N . LYS A 1 117 ? 38.862 12.668 -65.496 1.00 51.22 117 LYS A N 1
ATOM 934 C CA . LYS A 1 117 ? 39.718 11.807 -66.323 1.00 51.22 117 LYS A CA 1
ATOM 935 C C . LYS A 1 117 ? 40.469 10.796 -65.436 1.00 51.22 117 LYS A C 1
ATOM 937 O O . LYS A 1 117 ? 41.197 11.198 -64.533 1.00 51.22 117 LYS A O 1
ATOM 942 N N . TYR A 1 118 ? 40.300 9.496 -65.682 1.00 55.84 118 TYR A N 1
ATOM 943 C CA . TYR A 1 118 ? 40.843 8.398 -64.860 1.00 55.84 118 TYR A CA 1
ATOM 944 C C . TYR A 1 118 ? 42.266 7.957 -65.260 1.00 55.84 118 TYR A C 1
ATOM 946 O O . TYR A 1 118 ? 42.522 6.760 -65.345 1.00 55.84 118 TYR A O 1
ATOM 954 N N . GLU A 1 119 ? 43.185 8.879 -65.555 1.00 57.66 119 GLU A N 1
ATOM 955 C CA . GLU A 1 119 ? 44.482 8.489 -66.145 1.00 57.66 119 GLU A CA 1
ATOM 956 C C . GLU A 1 119 ? 45.669 8.366 -65.175 1.00 57.66 119 GLU A C 1
ATOM 958 O O . GLU A 1 119 ? 46.651 7.754 -65.564 1.00 57.66 119 GLU A O 1
ATOM 963 N N . ASP A 1 120 ? 45.579 8.787 -63.905 1.00 56.47 120 ASP A N 1
ATOM 964 C CA . ASP A 1 120 ? 46.751 8.769 -63.001 1.00 56.47 120 ASP A CA 1
ATOM 965 C C . ASP A 1 120 ? 46.456 8.263 -61.575 1.00 56.47 120 ASP A C 1
ATOM 967 O O . ASP A 1 120 ? 46.730 8.941 -60.584 1.00 56.47 120 ASP A O 1
ATOM 971 N N . MET A 1 121 ? 45.908 7.052 -61.427 1.00 56.25 121 MET A N 1
ATOM 972 C CA . MET A 1 121 ? 45.872 6.387 -60.115 1.00 56.25 121 MET A CA 1
ATOM 973 C C . MET A 1 121 ? 46.629 5.055 -60.165 1.00 56.25 121 MET A C 1
ATOM 975 O O . MET A 1 121 ? 46.256 4.188 -60.958 1.00 56.25 121 MET A O 1
ATOM 979 N N . PRO A 1 122 ? 47.669 4.849 -59.330 1.00 64.19 122 PRO A N 1
ATOM 980 C CA . PRO A 1 122 ? 48.273 3.530 -59.190 1.00 64.19 122 PRO A CA 1
ATOM 981 C C . PRO A 1 122 ? 47.203 2.533 -58.712 1.00 64.19 122 PRO A C 1
ATOM 983 O O . PRO A 1 122 ? 46.321 2.928 -57.939 1.00 64.19 122 PRO A O 1
ATOM 986 N N . PRO A 1 123 ? 47.249 1.256 -59.146 1.00 66.31 123 PRO A N 1
ATOM 987 C CA . PRO A 1 123 ? 46.295 0.249 -58.700 1.00 66.31 123 PRO A CA 1
ATOM 988 C C . PRO A 1 123 ? 46.254 0.249 -57.169 1.00 66.31 123 PRO A C 1
ATOM 990 O O . PRO A 1 123 ? 47.313 0.117 -56.548 1.00 66.31 123 PRO A O 1
ATOM 993 N N . PRO A 1 124 ? 45.082 0.453 -56.542 1.00 68.94 124 PRO A N 1
ATOM 994 C CA . PRO A 1 124 ? 45.008 0.503 -55.094 1.00 68.94 124 PRO A CA 1
ATOM 995 C C . PRO A 1 124 ? 45.513 -0.823 -54.528 1.00 68.94 124 PRO A C 1
ATOM 997 O O . PRO A 1 124 ? 45.082 -1.894 -54.960 1.00 68.94 124 PRO A O 1
ATOM 1000 N N . ASP A 1 125 ? 46.433 -0.743 -53.565 1.00 83.19 125 ASP A N 1
ATOM 1001 C CA . ASP A 1 125 ? 46.916 -1.908 -52.827 1.00 83.19 125 ASP A CA 1
ATOM 1002 C C . ASP A 1 125 ? 45.707 -2.693 -52.285 1.00 83.19 125 ASP A C 1
ATOM 1004 O O . ASP A 1 125 ? 44.747 -2.113 -51.762 1.00 83.19 125 ASP A O 1
ATOM 1008 N N . MET A 1 126 ? 45.716 -4.021 -52.427 1.00 84.06 126 MET A N 1
ATOM 1009 C CA . MET A 1 126 ? 44.590 -4.878 -52.033 1.00 84.06 126 MET A CA 1
ATOM 1010 C C . MET A 1 126 ? 44.213 -4.685 -50.555 1.00 84.06 126 MET A C 1
ATOM 1012 O O . MET A 1 126 ? 43.043 -4.824 -50.186 1.00 84.06 126 MET A O 1
ATOM 1016 N N . SER A 1 127 ? 45.184 -4.305 -49.717 1.00 84.19 127 SER A N 1
ATOM 1017 C CA . SER A 1 127 ? 44.980 -3.933 -48.313 1.00 84.19 127 SER A CA 1
ATOM 1018 C C . SER A 1 127 ? 44.069 -2.701 -48.153 1.00 84.19 127 SER A C 1
ATOM 1020 O O . SER A 1 127 ? 43.115 -2.722 -47.368 1.00 84.19 127 SER A O 1
ATOM 1022 N N . ALA A 1 128 ? 44.291 -1.660 -48.960 1.00 86.50 128 ALA A N 1
ATOM 1023 C CA . ALA A 1 128 ? 43.496 -0.438 -48.983 1.00 86.50 128 ALA A CA 1
ATOM 1024 C C . ALA A 1 128 ? 42.072 -0.711 -49.484 1.00 86.50 128 ALA A C 1
ATOM 1026 O O . ALA A 1 128 ? 41.103 -0.193 -48.924 1.00 86.50 128 ALA A O 1
ATOM 1027 N N . MET A 1 129 ? 41.924 -1.598 -50.473 1.00 87.56 129 MET A N 1
ATOM 1028 C CA . MET A 1 129 ? 40.608 -1.988 -50.984 1.00 87.56 129 MET A CA 1
ATOM 1029 C C . MET A 1 129 ? 39.769 -2.727 -49.927 1.00 87.56 129 MET A C 1
ATOM 1031 O O . MET A 1 129 ? 38.573 -2.455 -49.783 1.00 87.56 129 MET A O 1
ATOM 1035 N N . LEU A 1 130 ? 40.379 -3.626 -49.143 1.00 91.62 130 LEU A N 1
ATOM 1036 C CA . LEU A 1 130 ? 39.683 -4.316 -48.050 1.00 91.62 130 LEU A CA 1
ATOM 1037 C C . LEU A 1 130 ? 39.250 -3.361 -46.932 1.00 91.62 130 LEU A C 1
ATOM 1039 O O . LEU A 1 130 ? 38.150 -3.523 -46.395 1.00 91.62 130 LEU A O 1
ATOM 1043 N N . ASN A 1 131 ? 40.088 -2.386 -46.578 1.00 90.75 131 ASN A N 1
ATOM 1044 C CA . ASN A 1 131 ? 39.766 -1.401 -45.544 1.00 90.75 131 ASN A CA 1
ATOM 1045 C C . ASN A 1 131 ? 38.618 -0.489 -45.988 1.00 90.75 131 ASN A C 1
ATOM 1047 O O . ASN A 1 131 ? 37.627 -0.383 -45.267 1.00 90.75 131 ASN A O 1
ATOM 1051 N N . ALA A 1 132 ? 38.651 0.013 -47.224 1.00 91.12 132 ALA A N 1
ATOM 1052 C CA . ALA A 1 132 ? 37.549 0.790 -47.791 1.00 91.12 132 ALA A CA 1
ATOM 1053 C C . ALA A 1 132 ? 36.228 -0.009 -47.837 1.00 91.12 132 ALA A C 1
ATOM 1055 O O . ALA A 1 132 ? 35.149 0.519 -47.567 1.00 91.12 132 ALA A O 1
ATOM 1056 N N . ALA A 1 133 ? 36.284 -1.311 -48.136 1.00 90.38 133 ALA A N 1
ATOM 1057 C CA . ALA A 1 133 ? 35.103 -2.178 -48.115 1.00 90.38 133 ALA A CA 1
ATOM 1058 C C . ALA A 1 133 ? 34.586 -2.479 -46.692 1.00 90.38 133 ALA A C 1
ATOM 1060 O O . ALA A 1 133 ? 33.395 -2.758 -46.505 1.00 90.38 133 ALA A O 1
ATOM 1061 N N . ARG A 1 134 ? 35.457 -2.468 -45.675 1.00 91.25 134 ARG A N 1
ATOM 1062 C CA . ARG A 1 134 ? 35.059 -2.580 -44.261 1.00 91.25 134 ARG A CA 1
ATOM 1063 C C . ARG A 1 134 ? 34.407 -1.291 -43.778 1.00 91.25 134 ARG A C 1
ATOM 1065 O O . ARG A 1 134 ? 33.318 -1.370 -43.217 1.00 91.25 134 ARG A O 1
ATOM 1072 N N . GLU A 1 135 ? 35.003 -0.144 -44.078 1.00 93.00 135 GLU A N 1
ATOM 1073 C CA . GLU A 1 135 ? 34.462 1.176 -43.741 1.00 93.00 135 GLU A CA 1
ATOM 1074 C C . GLU A 1 135 ? 33.103 1.409 -44.400 1.00 93.00 135 GLU A C 1
ATOM 1076 O O . GLU A 1 135 ? 32.153 1.780 -43.721 1.00 93.00 135 GLU A O 1
ATOM 1081 N N . ARG A 1 136 ? 32.936 1.064 -45.686 1.00 90.69 136 ARG A N 1
ATOM 1082 C CA . ARG A 1 136 ? 31.620 1.128 -46.350 1.00 90.69 136 ARG A CA 1
ATOM 1083 C C . ARG A 1 136 ? 30.565 0.263 -45.663 1.00 90.69 136 ARG A C 1
ATOM 1085 O O . ARG A 1 136 ? 29.417 0.679 -45.544 1.00 90.69 136 ARG A O 1
ATOM 1092 N N . ARG A 1 137 ? 30.933 -0.935 -45.191 1.00 90.50 137 ARG A N 1
ATOM 1093 C CA . ARG A 1 137 ? 30.011 -1.798 -44.431 1.00 90.50 137 ARG A CA 1
ATOM 1094 C C . ARG A 1 137 ? 29.684 -1.230 -43.053 1.00 90.50 137 ARG A C 1
ATOM 1096 O O . ARG A 1 137 ? 28.562 -1.422 -42.595 1.00 90.50 137 ARG A O 1
ATOM 1103 N N . GLN A 1 138 ? 30.632 -0.569 -42.395 1.00 90.19 138 GLN A N 1
ATOM 1104 C CA . GLN A 1 138 ? 30.401 0.098 -41.112 1.00 90.19 138 GLN A CA 1
ATOM 1105 C C . GLN A 1 138 ? 29.496 1.319 -41.291 1.00 90.19 138 GLN A C 1
ATOM 1107 O O . GLN A 1 138 ? 28.438 1.367 -40.672 1.00 90.19 138 GLN A O 1
ATOM 1112 N N . ALA A 1 139 ? 29.814 2.201 -42.236 1.00 90.06 139 ALA A N 1
ATOM 1113 C CA . ALA A 1 139 ? 29.009 3.373 -42.562 1.00 90.06 139 ALA A CA 1
ATOM 1114 C C . ALA A 1 139 ? 27.574 3.004 -42.974 1.00 90.06 139 ALA A C 1
ATOM 1116 O O . ALA A 1 139 ? 26.628 3.646 -42.537 1.00 90.06 139 ALA A O 1
ATOM 1117 N N . ALA A 1 140 ? 27.378 1.928 -43.748 1.00 88.31 140 ALA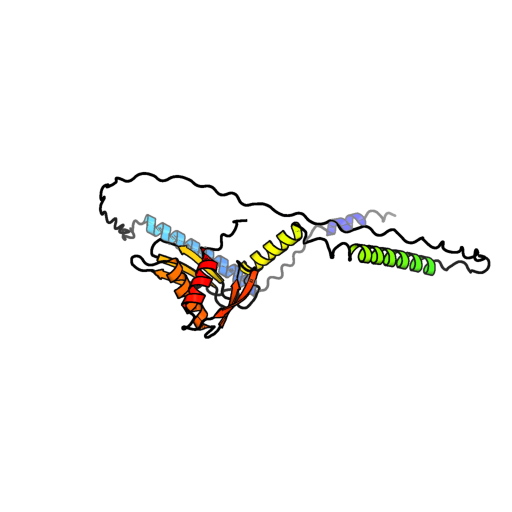 A N 1
ATOM 1118 C CA . ALA A 1 140 ? 26.036 1.453 -44.100 1.00 88.31 140 ALA A CA 1
ATOM 1119 C C . ALA A 1 140 ? 25.242 0.940 -42.883 1.00 88.31 140 ALA A C 1
ATOM 1121 O O . ALA A 1 140 ? 24.032 1.145 -42.803 1.00 88.31 140 ALA A O 1
ATOM 1122 N N . ARG A 1 141 ? 25.905 0.287 -41.916 1.00 83.88 141 ARG A N 1
ATOM 1123 C CA . ARG A 1 141 ? 25.265 -0.156 -40.664 1.00 83.88 141 ARG A CA 1
ATOM 1124 C C . ARG A 1 141 ? 24.914 1.021 -39.763 1.00 83.88 141 ARG A C 1
ATOM 1126 O O . ARG A 1 141 ? 23.843 1.022 -39.168 1.00 83.88 141 ARG A O 1
ATOM 1133 N N . GLU A 1 142 ? 25.797 2.006 -39.676 1.00 84.19 142 GLU A N 1
ATOM 1134 C CA . GLU A 1 142 ? 25.580 3.227 -38.900 1.00 84.19 142 GLU A CA 1
ATOM 1135 C C . GLU A 1 142 ? 24.480 4.092 -39.516 1.00 84.19 142 GLU A C 1
ATOM 1137 O O . GLU A 1 142 ? 23.608 4.552 -38.788 1.00 84.19 142 GLU A O 1
ATOM 1142 N N . ALA A 1 143 ? 24.441 4.224 -40.844 1.00 83.00 143 ALA A N 1
ATOM 1143 C CA . ALA A 1 143 ? 23.364 4.905 -41.557 1.00 83.00 143 ALA A CA 1
ATOM 1144 C C . ALA A 1 143 ? 22.016 4.199 -41.357 1.00 83.00 143 ALA A C 1
ATOM 1146 O O . ALA A 1 143 ? 21.035 4.850 -41.015 1.00 83.00 143 ALA A O 1
ATOM 1147 N N . ALA A 1 144 ? 21.969 2.865 -41.459 1.00 80.25 144 ALA A N 1
ATOM 1148 C CA . ALA A 1 144 ? 20.753 2.101 -41.180 1.00 80.25 144 ALA A CA 1
ATOM 1149 C C . ALA A 1 144 ? 20.319 2.199 -39.704 1.00 80.25 144 ALA A C 1
ATOM 1151 O O . ALA A 1 144 ? 19.126 2.219 -39.404 1.00 80.25 144 ALA A O 1
ATOM 1152 N N . ALA A 1 145 ? 21.261 2.274 -38.760 1.00 74.69 145 ALA A N 1
ATOM 1153 C CA . ALA A 1 145 ? 20.951 2.507 -37.351 1.00 74.69 145 ALA A CA 1
ATOM 1154 C C . ALA A 1 145 ? 20.430 3.935 -37.121 1.00 74.69 145 ALA A C 1
ATOM 1156 O O . ALA A 1 145 ? 19.442 4.109 -36.412 1.00 74.69 145 ALA A O 1
ATOM 1157 N N . ALA A 1 146 ? 21.043 4.937 -37.753 1.00 72.62 146 ALA A N 1
ATOM 1158 C CA . ALA A 1 146 ? 20.634 6.336 -37.688 1.00 72.62 146 ALA A CA 1
ATOM 1159 C C . ALA A 1 146 ? 19.290 6.597 -38.385 1.00 72.62 146 ALA A C 1
ATOM 1161 O O . ALA A 1 146 ? 18.553 7.463 -37.939 1.00 72.62 146 ALA A O 1
ATOM 1162 N N . GLU A 1 147 ? 18.929 5.835 -39.419 1.00 69.44 147 GLU A N 1
ATOM 1163 C CA . GLU A 1 147 ? 17.617 5.890 -40.081 1.00 69.44 147 GLU A CA 1
ATOM 1164 C C . GLU A 1 147 ? 16.523 5.195 -39.247 1.00 69.44 147 GLU A C 1
ATOM 1166 O O . GLU A 1 147 ? 15.374 5.639 -39.201 1.00 69.44 147 GLU A O 1
ATOM 1171 N N . ASN A 1 148 ? 16.882 4.149 -38.493 1.00 61.66 148 ASN A N 1
ATOM 1172 C CA . ASN A 1 148 ? 15.964 3.478 -37.567 1.00 61.66 148 ASN A CA 1
ATOM 1173 C C . ASN A 1 148 ? 15.775 4.216 -36.226 1.00 61.66 148 ASN A C 1
ATOM 1175 O O . ASN A 1 148 ? 14.758 4.005 -35.563 1.00 61.66 148 ASN A O 1
ATOM 1179 N N . GLN A 1 149 ? 16.698 5.099 -35.832 1.00 60.38 149 GLN A N 1
ATOM 1180 C CA . GLN A 1 149 ? 16.596 5.928 -34.621 1.00 60.38 149 GLN A CA 1
ATOM 1181 C C . GLN A 1 149 ? 15.403 6.915 -34.624 1.00 60.38 149 GLN A C 1
ATOM 1183 O O . GLN A 1 149 ? 14.628 6.899 -33.663 1.00 60.38 149 GLN A O 1
ATOM 1188 N N . PRO A 1 150 ? 15.150 7.730 -35.671 1.00 56.38 150 PRO A N 1
ATOM 1189 C CA . PRO A 1 150 ? 13.988 8.619 -35.716 1.00 56.38 150 PRO A CA 1
ATOM 1190 C C . PRO A 1 150 ? 12.670 7.849 -35.894 1.00 56.38 150 PRO A C 1
ATOM 1192 O O . PRO A 1 150 ? 11.622 8.320 -35.455 1.00 56.38 150 PRO A O 1
ATOM 1195 N N . ALA A 1 151 ? 12.706 6.633 -36.455 1.00 55.16 151 ALA A N 1
ATOM 1196 C CA . ALA A 1 151 ? 11.543 5.747 -36.551 1.00 55.16 151 ALA A CA 1
ATOM 1197 C C . ALA A 1 151 ? 11.198 5.031 -35.226 1.00 55.16 151 ALA A C 1
ATOM 1199 O O . ALA A 1 151 ? 10.098 4.491 -35.087 1.00 55.16 151 ALA A O 1
ATOM 1200 N N . GLN A 1 152 ? 12.110 5.009 -34.249 1.00 54.53 152 GLN A N 1
ATOM 1201 C CA . GLN A 1 152 ? 11.856 4.507 -32.892 1.00 54.53 152 GLN A CA 1
ATOM 1202 C C . GLN A 1 152 ? 11.354 5.602 -31.942 1.00 54.53 152 GLN A C 1
ATOM 1204 O O . GLN A 1 152 ? 10.578 5.297 -31.043 1.00 54.53 152 GLN A O 1
ATOM 1209 N N . GLY A 1 153 ? 11.709 6.871 -32.168 1.00 54.66 153 GLY A N 1
ATOM 1210 C CA . GLY A 1 153 ? 11.306 7.987 -31.301 1.00 54.66 153 GLY A CA 1
ATOM 1211 C C . GLY A 1 153 ? 9.805 8.315 -31.298 1.00 54.66 153 GLY A C 1
ATOM 1212 O O . GLY A 1 153 ? 9.338 8.971 -30.372 1.00 54.66 153 GLY A O 1
ATOM 1213 N N . ASN A 1 154 ? 9.044 7.851 -32.300 1.00 52.91 154 ASN A N 1
ATOM 1214 C CA . ASN A 1 154 ? 7.616 8.166 -32.450 1.00 52.91 154 ASN A CA 1
ATOM 1215 C C . ASN A 1 154 ? 6.693 6.933 -32.506 1.00 52.91 154 ASN A C 1
ATOM 1217 O O . ASN A 1 154 ? 5.480 7.065 -32.672 1.00 52.91 154 ASN A O 1
ATOM 1221 N N . ARG A 1 155 ? 7.244 5.719 -32.361 1.00 60.00 155 ARG A N 1
ATOM 1222 C CA . ARG A 1 155 ? 6.436 4.522 -32.106 1.00 60.00 155 ARG A CA 1
ATOM 1223 C C . ARG A 1 155 ? 6.175 4.501 -30.609 1.00 60.00 155 ARG A C 1
ATOM 1225 O O . ARG A 1 155 ? 7.082 4.228 -29.832 1.00 60.00 155 ARG A O 1
ATOM 1232 N N . GLY A 1 156 ? 4.946 4.823 -30.204 1.00 62.31 156 GLY A N 1
ATOM 1233 C CA . GLY A 1 156 ? 4.503 4.556 -28.837 1.00 62.31 156 GLY A CA 1
ATOM 1234 C C . GLY A 1 156 ? 4.918 3.140 -28.427 1.00 62.31 156 GLY A C 1
ATOM 1235 O O . GLY A 1 156 ? 4.942 2.245 -29.277 1.00 62.31 156 GLY A O 1
ATOM 1236 N N . ARG A 1 157 ? 5.306 2.977 -27.156 1.00 69.31 157 ARG A N 1
ATOM 1237 C CA . ARG A 1 157 ? 5.866 1.734 -26.598 1.00 69.31 157 ARG A CA 1
ATOM 1238 C C . ARG A 1 157 ? 5.170 0.512 -27.186 1.00 69.31 157 ARG A C 1
ATOM 1240 O O . ARG A 1 157 ? 3.939 0.432 -27.167 1.00 69.31 157 ARG A O 1
ATOM 1247 N N . SER A 1 158 ? 5.953 -0.414 -27.735 1.00 78.75 158 SER A N 1
ATOM 1248 C CA . SER A 1 158 ? 5.388 -1.618 -28.347 1.00 78.75 158 SER A CA 1
ATOM 1249 C C . SER A 1 158 ? 4.578 -2.406 -27.306 1.00 78.75 158 SER A C 1
ATOM 1251 O O 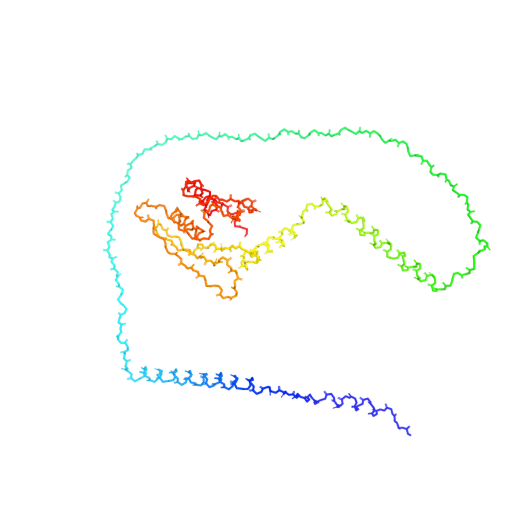. SER A 1 158 ? 4.861 -2.345 -26.109 1.00 78.75 158 SER A O 1
ATOM 1253 N N . SER A 1 159 ? 3.557 -3.155 -27.731 1.00 77.12 159 SER A N 1
ATOM 1254 C CA . SER A 1 159 ? 2.753 -3.984 -26.814 1.00 77.12 159 SER A CA 1
ATOM 1255 C C . SER A 1 159 ? 3.620 -4.946 -25.995 1.00 77.12 159 SER A C 1
ATOM 1257 O O . SER A 1 159 ? 3.351 -5.172 -24.815 1.00 77.12 159 SER A O 1
ATOM 1259 N N . GLN A 1 160 ? 4.688 -5.456 -26.610 1.00 81.50 160 GLN A N 1
ATOM 1260 C CA . GLN A 1 160 ? 5.689 -6.291 -25.965 1.00 81.50 160 GLN A CA 1
ATOM 1261 C C . GLN A 1 160 ? 6.503 -5.517 -24.919 1.00 81.50 160 GLN A C 1
ATOM 1263 O O . GLN A 1 160 ? 6.630 -5.984 -23.794 1.00 81.50 160 GLN A O 1
ATOM 1268 N N . GLU A 1 161 ? 6.965 -4.305 -25.226 1.00 83.56 161 GLU A N 1
ATOM 1269 C CA . GLU A 1 161 ? 7.680 -3.454 -24.266 1.00 83.56 161 GLU A CA 1
ATOM 1270 C C . GLU A 1 161 ? 6.798 -3.064 -23.065 1.00 83.56 161 GLU A C 1
ATOM 1272 O O . GLU A 1 161 ? 7.253 -3.087 -21.924 1.00 83.56 161 GLU A O 1
ATOM 1277 N N . ILE A 1 162 ? 5.511 -2.772 -23.290 1.00 79.56 162 ILE A N 1
ATOM 1278 C CA . ILE A 1 162 ? 4.545 -2.499 -22.212 1.00 79.56 162 ILE A CA 1
ATOM 1279 C C . ILE A 1 162 ? 4.351 -3.745 -21.335 1.00 79.56 162 ILE A C 1
ATOM 1281 O O . ILE A 1 162 ? 4.262 -3.637 -20.110 1.00 79.56 162 ILE A O 1
ATOM 1285 N N . ALA A 1 163 ? 4.269 -4.935 -21.936 1.00 76.56 163 ALA A N 1
ATOM 1286 C CA . ALA A 1 163 ? 4.162 -6.187 -21.194 1.00 76.56 163 ALA A CA 1
ATOM 1287 C C . ALA A 1 163 ? 5.431 -6.458 -20.371 1.00 76.56 163 ALA A C 1
ATOM 1289 O O . ALA A 1 163 ? 5.333 -6.751 -19.180 1.00 76.56 163 ALA A O 1
ATOM 1290 N N . GLU A 1 164 ? 6.608 -6.287 -20.969 1.00 86.12 164 GLU A N 1
ATOM 1291 C CA . GLU A 1 164 ? 7.903 -6.452 -20.307 1.00 86.12 164 GLU A CA 1
ATOM 1292 C C . GLU A 1 164 ? 8.090 -5.452 -19.159 1.00 86.12 164 GLU A C 1
ATOM 1294 O O . GLU A 1 164 ? 8.527 -5.837 -18.075 1.00 86.12 164 GLU A O 1
ATOM 1299 N N . GLU A 1 165 ? 7.689 -4.191 -19.330 1.00 82.25 165 GLU A N 1
ATOM 1300 C CA . GLU A 1 165 ? 7.721 -3.189 -18.262 1.00 82.25 165 GLU A CA 1
ATOM 1301 C C . GLU A 1 165 ? 6.745 -3.525 -17.127 1.00 82.25 165 GLU A C 1
ATOM 1303 O O . GLU A 1 165 ? 7.090 -3.381 -15.953 1.00 82.25 165 GLU A O 1
ATOM 1308 N N . ASN A 1 166 ? 5.544 -4.017 -17.445 1.00 77.25 166 ASN A N 1
ATOM 1309 C CA . ASN A 1 166 ? 4.582 -4.453 -16.433 1.00 77.25 166 ASN A CA 1
ATOM 1310 C C . ASN A 1 166 ? 5.098 -5.663 -15.647 1.00 77.25 166 ASN A C 1
ATOM 1312 O O . ASN A 1 166 ? 4.979 -5.681 -14.421 1.00 77.25 166 ASN A O 1
ATOM 1316 N N . ILE A 1 167 ? 5.700 -6.644 -16.329 1.00 78.44 167 ILE A N 1
ATOM 1317 C CA . ILE A 1 167 ? 6.321 -7.819 -15.703 1.00 78.44 167 ILE A CA 1
ATOM 1318 C C . ILE A 1 167 ? 7.490 -7.379 -14.828 1.00 78.44 167 ILE A C 1
ATOM 1320 O O . ILE A 1 167 ? 7.575 -7.784 -13.671 1.00 78.44 167 ILE A O 1
ATOM 1324 N N . ARG A 1 168 ? 8.358 -6.501 -15.337 1.00 81.06 168 ARG A N 1
ATOM 1325 C CA . ARG A 1 168 ? 9.485 -5.952 -14.581 1.00 81.06 168 ARG A CA 1
ATOM 1326 C C . ARG A 1 168 ? 9.004 -5.212 -13.336 1.00 81.06 168 ARG A C 1
ATOM 1328 O O . ARG A 1 168 ? 9.473 -5.513 -12.248 1.00 81.06 168 ARG A O 1
ATOM 1335 N N . ARG A 1 169 ? 7.988 -4.353 -13.453 1.00 73.94 169 ARG A N 1
ATOM 1336 C CA . ARG A 1 169 ? 7.386 -3.637 -12.317 1.00 73.94 169 ARG A CA 1
ATOM 1337 C C . ARG A 1 169 ? 6.701 -4.578 -11.325 1.00 73.94 169 ARG A C 1
ATOM 1339 O O . ARG A 1 169 ? 6.756 -4.349 -10.121 1.00 73.94 169 ARG A O 1
ATOM 1346 N N . ALA A 1 170 ? 6.032 -5.630 -11.793 1.00 68.56 170 ALA A N 1
ATOM 1347 C CA . ALA A 1 170 ? 5.450 -6.650 -10.920 1.00 68.56 170 ALA A CA 1
ATOM 1348 C C . ALA A 1 170 ? 6.543 -7.413 -10.157 1.00 68.56 170 ALA A C 1
ATOM 1350 O O . ALA A 1 170 ? 6.428 -7.616 -8.949 1.00 68.56 170 ALA A O 1
ATOM 1351 N N . MET A 1 171 ? 7.630 -7.762 -10.843 1.00 72.81 171 MET A N 1
ATOM 1352 C CA . MET A 1 171 ? 8.768 -8.463 -10.262 1.00 72.81 171 MET A CA 1
ATOM 1353 C C . MET A 1 171 ? 9.543 -7.574 -9.283 1.00 72.81 171 MET A C 1
ATOM 1355 O O . MET A 1 171 ? 9.945 -8.040 -8.220 1.00 72.81 171 MET A O 1
ATOM 1359 N N . ASP A 1 172 ? 9.706 -6.289 -9.589 1.00 70.75 172 ASP A N 1
ATOM 1360 C CA . ASP A 1 172 ? 10.354 -5.318 -8.707 1.00 70.75 172 ASP A CA 1
ATOM 1361 C C . ASP A 1 172 ? 9.518 -5.061 -7.444 1.00 70.75 172 ASP A C 1
ATOM 1363 O O . ASP A 1 172 ? 10.088 -4.982 -6.355 1.00 70.75 172 ASP A O 1
ATOM 1367 N N . ARG A 1 173 ? 8.178 -5.053 -7.551 1.00 67.25 173 ARG A N 1
ATOM 1368 C CA . ARG A 1 173 ? 7.255 -5.007 -6.399 1.00 67.25 173 ARG A CA 1
ATOM 1369 C C . ARG A 1 173 ? 7.317 -6.279 -5.550 1.00 67.25 173 ARG A C 1
ATOM 1371 O O . ARG A 1 173 ? 7.423 -6.197 -4.330 1.00 67.25 173 ARG A O 1
ATOM 1378 N N . ALA A 1 174 ? 7.302 -7.455 -6.178 1.00 61.66 174 ALA A N 1
ATOM 1379 C CA . ALA A 1 174 ? 7.381 -8.738 -5.472 1.00 61.66 174 ALA A CA 1
ATOM 1380 C C . ALA A 1 174 ? 8.732 -8.936 -4.759 1.00 61.66 174 ALA A C 1
ATOM 1382 O O . ALA A 1 174 ? 8.793 -9.471 -3.646 1.00 61.66 174 ALA A O 1
ATOM 1383 N N . ASN A 1 175 ? 9.811 -8.472 -5.393 1.00 61.94 175 ASN A N 1
ATOM 1384 C CA . ASN A 1 175 ? 11.168 -8.574 -4.871 1.00 61.94 175 ASN A CA 1
ATOM 1385 C C . ASN A 1 175 ? 11.581 -7.389 -4.001 1.00 61.94 175 ASN A C 1
ATOM 1387 O O . ASN A 1 175 ? 12.680 -7.434 -3.460 1.00 61.94 175 ASN A O 1
ATOM 1391 N N . GLY A 1 176 ? 10.755 -6.342 -3.882 1.00 60.62 176 GLY A N 1
ATOM 1392 C CA . GLY A 1 176 ? 11.093 -5.121 -3.147 1.00 60.62 176 GLY A CA 1
ATOM 1393 C C . GLY A 1 176 ? 12.383 -4.452 -3.647 1.00 60.62 176 GLY A C 1
ATOM 1394 O O . GLY A 1 176 ? 13.136 -3.870 -2.873 1.00 60.62 176 GLY A O 1
ATOM 1395 N N . LYS A 1 177 ? 12.693 -4.587 -4.941 1.00 56.19 177 LYS A N 1
ATOM 1396 C CA . LYS A 1 177 ? 13.987 -4.174 -5.513 1.00 56.19 177 LYS A CA 1
ATOM 1397 C C . LYS A 1 177 ? 14.173 -2.654 -5.569 1.00 56.19 177 LYS A C 1
ATOM 1399 O O . LYS A 1 177 ? 15.308 -2.187 -5.627 1.00 56.19 177 LYS A O 1
ATOM 1404 N N . ASN A 1 178 ? 13.081 -1.896 -5.500 1.00 55.34 178 ASN A N 1
ATOM 1405 C CA . ASN A 1 178 ? 13.093 -0.440 -5.377 1.00 55.34 178 ASN A CA 1
ATOM 1406 C C . ASN A 1 178 ? 13.281 -0.091 -3.895 1.00 55.34 178 ASN A C 1
ATOM 1408 O O . ASN A 1 178 ? 12.327 0.190 -3.177 1.00 55.34 178 ASN A O 1
ATOM 1412 N N . GLY A 1 179 ? 14.515 -0.269 -3.427 1.00 53.75 179 GLY A N 1
ATOM 1413 C CA . GLY A 1 179 ? 14.889 -0.263 -2.018 1.00 53.75 179 GLY A CA 1
ATOM 1414 C C . GLY A 1 179 ? 14.684 1.076 -1.316 1.00 53.75 179 GLY A C 1
ATOM 1415 O O . GLY A 1 179 ? 15.618 1.852 -1.221 1.00 53.75 179 GLY A O 1
ATOM 1416 N N . GLU A 1 180 ? 13.479 1.301 -0.802 1.00 52.12 180 GLU A N 1
ATOM 1417 C CA . GLU A 1 180 ? 13.155 1.933 0.486 1.00 52.12 180 GLU A CA 1
ATOM 1418 C C . GLU A 1 180 ? 11.625 1.948 0.586 1.00 52.12 180 GLU A C 1
ATOM 1420 O O . GLU A 1 180 ? 10.954 2.777 -0.024 1.00 52.12 180 GLU A O 1
ATOM 1425 N N . GLY A 1 181 ? 11.034 0.987 1.292 1.00 65.12 181 GLY A N 1
ATOM 1426 C CA . GLY A 1 181 ? 9.576 0.915 1.353 1.00 65.12 181 GLY A CA 1
ATOM 1427 C C . GLY A 1 181 ? 9.084 -0.449 1.785 1.00 65.12 181 GLY A C 1
ATOM 1428 O O . GLY A 1 181 ? 9.457 -1.472 1.215 1.00 65.12 181 GLY A O 1
ATOM 1429 N N . GLY A 1 182 ? 8.247 -0.464 2.817 1.00 79.19 182 GLY A N 1
ATOM 1430 C CA . GLY A 1 182 ? 7.616 -1.695 3.254 1.00 79.19 182 GLY A CA 1
ATOM 1431 C C . GLY A 1 182 ? 6.332 -1.970 2.474 1.00 79.19 182 GLY A C 1
ATOM 1432 O O . GLY A 1 182 ? 5.506 -1.078 2.283 1.00 79.19 182 GLY A O 1
ATOM 1433 N N . LEU A 1 183 ? 6.166 -3.211 2.014 1.00 84.19 183 LEU A N 1
ATOM 1434 C CA . LEU A 1 183 ? 4.988 -3.643 1.262 1.00 84.19 183 LEU A CA 1
ATOM 1435 C C . LEU A 1 183 ? 3.898 -4.114 2.227 1.00 84.19 183 LEU A C 1
ATOM 1437 O O . LEU A 1 183 ? 4.115 -5.048 3.007 1.00 84.19 183 LEU A O 1
ATOM 1441 N N . PHE A 1 184 ? 2.717 -3.507 2.128 1.00 89.69 184 PHE A N 1
ATOM 1442 C CA . PHE A 1 184 ? 1.515 -3.966 2.814 1.00 89.69 184 PHE A CA 1
ATOM 1443 C C . PHE A 1 184 ? 0.724 -4.914 1.912 1.00 89.69 184 PHE A C 1
ATOM 1445 O O . PHE A 1 184 ? 0.464 -4.626 0.746 1.00 89.69 184 PHE A O 1
ATOM 1452 N N . THR A 1 185 ? 0.330 -6.064 2.446 1.00 88.06 185 THR A N 1
ATOM 1453 C CA . THR A 1 185 ? -0.482 -7.050 1.725 1.00 88.06 185 THR A CA 1
ATOM 1454 C C . THR A 1 185 ? -1.586 -7.544 2.637 1.00 88.06 185 THR A C 1
ATOM 1456 O O . THR A 1 185 ? -1.312 -8.050 3.724 1.00 88.06 185 THR A O 1
ATOM 1459 N N . ILE A 1 186 ? -2.833 -7.404 2.200 1.00 90.62 186 ILE A N 1
ATOM 1460 C CA . ILE A 1 186 ? -3.996 -7.909 2.931 1.00 90.62 186 ILE A CA 1
ATOM 1461 C C . ILE A 1 186 ? -4.033 -9.429 2.750 1.00 90.62 186 ILE A C 1
ATOM 1463 O O . ILE A 1 186 ? -4.024 -9.914 1.621 1.00 90.62 186 ILE A O 1
ATOM 1467 N N . ILE A 1 187 ? -4.033 -10.175 3.857 1.00 90.94 187 ILE A N 1
ATOM 1468 C CA . ILE A 1 187 ? -4.071 -11.645 3.842 1.00 90.94 187 ILE A CA 1
ATOM 1469 C C . ILE A 1 187 ? -5.521 -12.114 3.890 1.00 90.94 187 ILE A C 1
ATOM 1471 O O . ILE A 1 187 ? -5.946 -12.911 3.059 1.00 90.94 187 ILE A O 1
ATOM 1475 N N . ASN A 1 188 ? -6.277 -11.618 4.868 1.00 90.56 188 ASN A N 1
ATOM 1476 C CA . ASN A 1 188 ? -7.681 -11.955 5.052 1.00 90.56 188 ASN A CA 1
ATOM 1477 C C . ASN A 1 188 ? -8.462 -10.697 5.445 1.00 90.56 188 ASN A C 1
ATOM 1479 O O . ASN A 1 188 ? -7.995 -9.902 6.261 1.00 90.56 188 ASN A O 1
ATOM 1483 N N . LYS A 1 189 ? -9.656 -10.536 4.878 1.00 91.94 189 LYS A N 1
ATOM 1484 C CA . LYS A 1 189 ? -10.599 -9.467 5.202 1.00 91.94 189 LYS A CA 1
ATOM 1485 C C . LYS A 1 189 ? -11.959 -10.092 5.502 1.00 91.94 189 LYS A C 1
ATOM 1487 O O . LYS A 1 189 ? -12.632 -10.570 4.592 1.00 91.94 189 LYS A O 1
ATOM 1492 N N . GLY A 1 190 ? -12.351 -10.080 6.769 1.00 89.31 190 GLY A N 1
ATOM 1493 C CA . GLY A 1 190 ? -13.695 -10.422 7.217 1.00 89.31 190 GLY A CA 1
ATOM 1494 C C . GLY A 1 190 ? -14.600 -9.193 7.326 1.00 89.31 190 GLY A C 1
ATOM 1495 O O . GLY A 1 190 ? -14.210 -8.073 7.004 1.00 89.31 190 GLY A O 1
ATOM 1496 N N . VAL A 1 191 ? -15.823 -9.413 7.815 1.00 87.75 191 VAL A N 1
ATOM 1497 C CA . VAL A 1 191 ? -16.824 -8.348 8.039 1.00 87.75 191 VAL A CA 1
ATOM 1498 C C . VAL A 1 191 ? -16.488 -7.485 9.257 1.00 87.75 191 VAL A C 1
ATOM 1500 O O . VAL A 1 191 ? -16.874 -6.324 9.306 1.00 87.75 191 VAL A O 1
ATOM 1503 N N . ARG A 1 192 ? -15.768 -8.046 10.236 1.00 91.12 192 ARG A N 1
ATOM 1504 C CA . ARG A 1 192 ? -15.392 -7.366 11.487 1.00 91.12 192 ARG A CA 1
ATOM 1505 C C . ARG A 1 192 ? -13.885 -7.375 11.757 1.00 91.12 192 ARG A C 1
ATOM 1507 O O . ARG A 1 192 ? -13.354 -6.401 12.282 1.00 91.12 192 ARG A O 1
ATOM 1514 N N . THR A 1 193 ? -13.199 -8.455 11.398 1.00 92.56 193 THR A N 1
ATOM 1515 C CA . THR A 1 193 ? -11.759 -8.612 11.616 1.00 92.56 193 THR A CA 1
ATOM 1516 C C . THR A 1 193 ? -11.015 -8.732 10.295 1.00 92.56 193 THR A C 1
ATOM 1518 O O . THR A 1 193 ? -11.555 -9.218 9.300 1.00 92.56 193 THR A O 1
ATOM 1521 N N . ALA A 1 194 ? -9.761 -8.298 10.271 1.00 94.25 194 ALA A N 1
ATOM 1522 C CA . ALA A 1 194 ? -8.871 -8.465 9.135 1.00 94.25 194 ALA A CA 1
ATOM 1523 C C . ALA A 1 194 ? -7.437 -8.714 9.587 1.00 94.25 194 ALA A C 1
ATOM 1525 O O . ALA A 1 194 ? -7.020 -8.307 10.669 1.00 94.25 194 ALA A O 1
ATOM 1526 N N . THR A 1 195 ? -6.669 -9.360 8.718 1.00 94.38 195 THR A N 1
ATOM 1527 C CA . THR A 1 195 ? -5.235 -9.559 8.902 1.00 94.38 195 THR A CA 1
ATOM 1528 C C . THR A 1 195 ? -4.486 -9.069 7.676 1.00 94.38 195 THR A C 1
ATOM 1530 O O . THR A 1 195 ? -4.849 -9.358 6.530 1.00 94.38 195 THR A O 1
ATOM 1533 N N . PHE A 1 196 ? -3.410 -8.328 7.907 1.00 93.69 196 PHE A N 1
ATOM 1534 C CA . PHE A 1 196 ? -2.506 -7.895 6.851 1.00 93.69 196 PHE A CA 1
ATOM 1535 C C . PHE A 1 196 ? -1.065 -8.161 7.256 1.00 93.69 196 PHE A C 1
ATOM 1537 O O . PHE A 1 196 ? -0.713 -8.160 8.434 1.00 93.69 196 PHE A O 1
ATOM 1544 N N . SER A 1 197 ? -0.218 -8.398 6.263 1.00 91.94 197 SER A N 1
ATOM 1545 C CA . SER A 1 197 ? 1.218 -8.481 6.460 1.00 91.94 197 SER A CA 1
ATOM 1546 C C . SER A 1 197 ? 1.930 -7.225 6.004 1.00 91.94 197 SER A C 1
ATOM 1548 O O . SER A 1 197 ? 1.592 -6.653 4.970 1.00 91.94 197 SER A O 1
ATOM 1550 N N . PHE A 1 198 ? 2.972 -6.873 6.742 1.00 91.00 198 PHE A N 1
ATOM 1551 C CA . PHE A 1 198 ? 3.940 -5.849 6.417 1.00 91.00 198 PHE A CA 1
ATOM 1552 C C . PHE A 1 198 ? 5.306 -6.499 6.217 1.00 91.00 198 PHE A C 1
ATOM 1554 O O . PHE A 1 198 ? 5.845 -7.168 7.106 1.00 91.00 198 PHE A O 1
ATOM 1561 N N . ARG A 1 199 ? 5.873 -6.321 5.028 1.00 84.75 199 ARG A N 1
ATOM 1562 C CA . ARG A 1 199 ? 7.278 -6.633 4.771 1.00 84.75 199 ARG A CA 1
ATOM 1563 C C . ARG A 1 199 ? 8.057 -5.381 5.151 1.00 84.75 199 ARG A C 1
ATOM 1565 O O . ARG A 1 199 ? 7.737 -4.328 4.618 1.00 84.75 199 ARG A O 1
ATOM 1572 N N . GLY A 1 200 ? 8.978 -5.484 6.111 1.00 83.38 200 GLY A N 1
ATOM 1573 C CA . GLY A 1 200 ? 9.649 -4.330 6.721 1.00 83.38 200 GLY A CA 1
ATOM 1574 C C . GLY A 1 200 ? 10.267 -3.338 5.726 1.00 83.38 200 GLY A C 1
ATOM 1575 O O . GLY A 1 200 ? 10.407 -3.625 4.542 1.00 83.38 200 GLY A O 1
ATOM 1576 N N . TRP A 1 201 ? 10.682 -2.176 6.229 1.00 81.50 201 TRP A N 1
ATOM 1577 C CA . TRP A 1 201 ? 11.213 -1.064 5.425 1.00 81.50 201 TRP A CA 1
ATOM 1578 C C . TRP A 1 201 ? 12.424 -1.418 4.559 1.00 81.50 201 TRP A C 1
ATOM 1580 O O . TRP A 1 201 ? 12.611 -0.846 3.487 1.00 81.50 201 TRP A O 1
ATOM 1590 N N . GLU A 1 202 ? 13.238 -2.356 5.038 1.00 75.62 202 GLU A N 1
ATOM 1591 C CA . GLU A 1 202 ? 14.422 -2.835 4.346 1.00 75.62 202 GLU A CA 1
ATOM 1592 C C . GLU A 1 202 ? 14.189 -4.232 3.774 1.00 75.62 202 GLU A C 1
ATOM 1594 O O . GLU A 1 202 ? 13.780 -5.181 4.460 1.00 75.62 202 GLU A O 1
ATOM 1599 N N . VAL A 1 203 ? 14.537 -4.377 2.501 1.00 68.44 203 VAL A N 1
ATOM 1600 C CA . VAL A 1 203 ? 14.422 -5.632 1.767 1.00 68.44 203 VAL A CA 1
ATOM 1601 C C . VAL A 1 203 ? 15.699 -6.432 1.982 1.00 68.44 203 VAL A C 1
ATOM 1603 O O . VAL A 1 203 ? 16.594 -6.493 1.145 1.00 68.44 2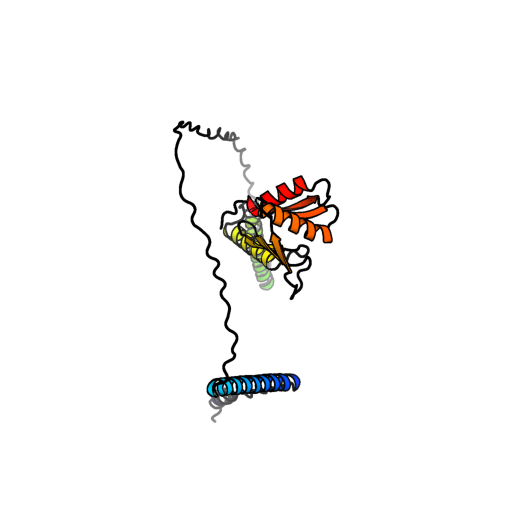03 VAL A O 1
ATOM 1606 N N . ARG A 1 204 ? 15.809 -7.025 3.173 1.00 65.00 204 ARG A N 1
ATOM 1607 C CA . ARG A 1 204 ? 16.871 -7.984 3.497 1.00 65.00 204 ARG A CA 1
ATOM 1608 C C . ARG A 1 204 ? 16.431 -9.405 3.151 1.00 65.00 204 ARG A C 1
ATOM 1610 O O . ARG A 1 204 ? 15.264 -9.769 3.321 1.00 65.00 204 ARG A O 1
ATOM 1617 N N . VAL A 1 205 ? 17.373 -10.231 2.700 1.00 60.50 205 VAL A N 1
ATOM 1618 C CA . VAL A 1 205 ? 17.163 -11.679 2.552 1.00 60.50 205 VAL A CA 1
ATOM 1619 C C . VAL A 1 205 ? 16.915 -12.248 3.954 1.00 60.50 205 VAL A C 1
ATOM 1621 O O . VAL A 1 205 ? 17.788 -12.162 4.811 1.00 60.50 205 VAL A O 1
ATOM 1624 N N . GLY A 1 206 ? 15.699 -12.739 4.214 1.00 63.47 206 GLY A N 1
ATOM 1625 C CA . GLY A 1 206 ? 15.252 -13.134 5.559 1.00 63.47 206 GLY A CA 1
ATOM 1626 C C . GLY A 1 206 ? 14.544 -12.034 6.364 1.00 63.47 206 GLY A C 1
ATOM 1627 O O . GLY A 1 206 ? 14.340 -12.205 7.560 1.00 63.47 206 GLY A O 1
ATOM 1628 N N . SER A 1 207 ? 14.160 -10.912 5.740 1.00 68.38 207 SER A N 1
ATOM 1629 C CA . SER A 1 207 ? 13.321 -9.891 6.385 1.00 68.38 207 SER A CA 1
ATOM 1630 C C . SER A 1 207 ? 12.011 -10.518 6.879 1.00 68.38 207 SER A C 1
ATOM 1632 O O . SER A 1 207 ? 11.232 -11.065 6.091 1.00 68.38 207 SER A O 1
ATOM 1634 N N . ASN A 1 208 ? 11.797 -10.468 8.195 1.00 71.38 208 ASN A N 1
ATOM 1635 C CA . ASN A 1 208 ? 10.646 -11.076 8.849 1.00 71.38 208 ASN A CA 1
ATOM 1636 C C . ASN A 1 208 ? 9.374 -10.316 8.459 1.00 71.38 208 ASN A C 1
ATOM 1638 O O . ASN A 1 208 ? 9.199 -9.146 8.798 1.00 71.38 208 ASN A O 1
ATOM 1642 N N . ARG A 1 209 ? 8.476 -10.999 7.745 1.00 85.44 209 ARG A N 1
ATOM 1643 C CA . ARG A 1 209 ? 7.125 -10.514 7.460 1.00 85.44 209 ARG A CA 1
ATOM 1644 C C . ARG A 1 209 ? 6.350 -10.410 8.773 1.00 85.44 209 ARG A C 1
ATOM 1646 O O . ARG A 1 209 ? 6.112 -11.428 9.418 1.00 85.44 209 ARG A O 1
ATOM 1653 N N . GLN A 1 210 ? 5.945 -9.204 9.147 1.00 89.69 210 GLN A N 1
ATOM 1654 C CA . GLN A 1 210 ? 5.134 -8.962 10.337 1.00 89.69 210 GLN A CA 1
ATOM 1655 C C . GLN A 1 210 ? 3.660 -9.076 9.962 1.00 89.69 210 GLN A C 1
ATOM 1657 O O . GLN A 1 210 ? 3.248 -8.529 8.943 1.00 89.69 210 GLN A O 1
ATOM 1662 N N . VAL A 1 211 ? 2.875 -9.814 10.741 1.00 92.69 211 VAL A N 1
ATOM 1663 C CA . VAL A 1 211 ? 1.429 -9.954 10.528 1.00 92.69 211 VAL A CA 1
ATOM 1664 C C . VAL A 1 211 ? 0.717 -9.178 11.622 1.00 92.69 211 VAL A C 1
ATOM 1666 O O . VAL A 1 211 ? 1.034 -9.337 12.798 1.00 92.69 211 VAL A O 1
ATOM 1669 N N . TYR A 1 212 ? -0.232 -8.341 11.221 1.00 93.44 212 TYR A N 1
ATOM 1670 C CA . TYR A 1 212 ? -1.062 -7.549 12.111 1.00 93.44 212 TYR A CA 1
ATOM 1671 C C . TYR A 1 212 ? -2.512 -7.984 11.973 1.00 93.44 212 TYR A C 1
ATOM 1673 O O . TYR A 1 212 ? -3.023 -8.128 10.860 1.00 93.44 212 TYR A O 1
ATOM 1681 N N . GLU A 1 213 ? -3.163 -8.169 13.113 1.00 93.88 213 GLU A N 1
ATOM 1682 C CA . GLU A 1 213 ? -4.596 -8.404 13.214 1.00 93.88 213 GLU A CA 1
ATOM 1683 C C . GLU A 1 213 ? -5.295 -7.114 13.643 1.00 93.88 213 GLU A C 1
ATOM 1685 O O . GLU A 1 213 ? -4.784 -6.353 14.469 1.00 93.88 213 GLU A O 1
ATOM 1690 N N . VAL A 1 214 ? -6.446 -6.852 13.033 1.00 94.44 214 VAL A N 1
ATOM 1691 C CA . VAL A 1 214 ? -7.247 -5.653 13.250 1.00 94.44 214 VAL A CA 1
ATOM 1692 C C . VAL A 1 214 ? -8.701 -6.059 13.458 1.00 94.44 214 VAL A C 1
ATOM 1694 O O . VAL A 1 214 ? -9.249 -6.822 12.663 1.00 94.44 214 VAL A O 1
ATOM 1697 N N . ASP A 1 215 ? -9.329 -5.517 14.500 1.00 92.50 215 ASP A N 1
ATOM 1698 C CA . ASP A 1 215 ? -10.765 -5.633 14.777 1.00 92.50 215 ASP A CA 1
ATOM 1699 C C . ASP A 1 215 ? -11.393 -4.236 14.696 1.00 92.50 215 ASP A C 1
ATOM 1701 O O . ASP A 1 215 ? -10.922 -3.298 15.340 1.00 92.50 215 ASP A O 1
ATOM 1705 N N . ALA A 1 216 ? -12.440 -4.088 13.886 1.00 89.88 216 ALA A N 1
ATOM 1706 C CA . ALA A 1 216 ? -13.174 -2.833 13.749 1.00 89.88 216 ALA A CA 1
ATOM 1707 C C . ALA A 1 216 ? -14.209 -2.607 14.862 1.00 89.88 216 ALA A C 1
ATOM 1709 O O . ALA A 1 216 ? -14.762 -1.513 14.970 1.00 89.88 216 ALA A O 1
ATOM 1710 N N . GLY A 1 217 ? -14.492 -3.625 15.679 1.00 88.25 217 GLY A N 1
ATOM 1711 C CA . GLY A 1 217 ? -15.568 -3.594 16.665 1.00 88.25 217 GLY A CA 1
ATOM 1712 C C . GLY A 1 217 ? -16.962 -3.738 16.040 1.00 88.25 217 GLY A C 1
ATOM 1713 O O . GLY A 1 217 ? -17.123 -4.059 14.861 1.00 88.25 217 GLY A O 1
ATOM 1714 N N . LEU A 1 218 ? -18.008 -3.547 16.851 1.00 84.31 218 LEU A N 1
ATOM 1715 C CA . LEU A 1 218 ? -19.400 -3.660 16.397 1.00 84.31 218 LEU A CA 1
ATOM 1716 C C . LEU A 1 218 ? -19.773 -2.502 15.459 1.00 84.31 218 LEU A C 1
ATOM 1718 O O . LEU A 1 218 ? -19.691 -1.342 15.850 1.00 84.31 218 LEU A O 1
ATOM 1722 N N . GLY A 1 219 ? -20.218 -2.823 14.239 1.00 79.88 219 GLY A N 1
ATOM 1723 C CA . GLY A 1 219 ? -20.668 -1.833 13.249 1.00 79.88 219 GLY A CA 1
ATOM 1724 C C . GLY A 1 219 ? -19.557 -0.947 12.671 1.00 79.88 219 GLY A C 1
ATOM 1725 O O . GLY A 1 219 ? -19.850 -0.011 11.930 1.00 79.88 219 GLY A O 1
ATOM 1726 N N . GLY A 1 220 ? -18.293 -1.223 13.003 1.00 86.06 220 GLY A N 1
ATOM 1727 C CA . GLY A 1 220 ? -17.143 -0.493 12.484 1.00 86.06 220 GLY A CA 1
ATOM 1728 C C . GLY A 1 220 ? -16.777 -0.910 11.061 1.00 86.06 220 GLY A C 1
ATOM 1729 O O . GLY A 1 220 ? -17.053 -2.026 10.623 1.00 86.06 220 GLY A O 1
ATOM 1730 N N . ASN A 1 221 ? -16.110 -0.013 10.335 1.00 90.25 221 ASN A N 1
ATOM 1731 C CA . ASN A 1 221 ? -15.564 -0.327 9.020 1.00 90.25 221 ASN A CA 1
ATOM 1732 C C . ASN A 1 221 ? -14.163 -0.953 9.159 1.00 90.25 221 ASN A C 1
ATOM 1734 O O . ASN A 1 221 ? -13.213 -0.291 9.584 1.00 90.25 221 ASN A O 1
ATOM 1738 N N . VAL A 1 222 ? -14.037 -2.222 8.764 1.00 91.94 222 VAL A N 1
ATOM 1739 C CA . VAL A 1 222 ? -12.775 -2.984 8.787 1.00 91.94 222 VAL A CA 1
ATOM 1740 C C . VAL A 1 222 ? -11.709 -2.373 7.898 1.00 91.94 222 VAL A C 1
ATOM 1742 O O . VAL A 1 222 ? -10.543 -2.339 8.275 1.00 91.94 222 VAL A O 1
ATOM 1745 N N . GLU A 1 223 ? -12.092 -1.847 6.742 1.00 91.69 223 GLU A N 1
ATOM 1746 C CA . GLU A 1 223 ? -11.161 -1.233 5.796 1.00 91.69 223 GLU A CA 1
ATOM 1747 C C . GLU A 1 223 ? -10.508 0.010 6.404 1.00 91.69 223 GLU A C 1
ATOM 1749 O O . GLU A 1 223 ? -9.287 0.165 6.361 1.00 91.69 223 GLU A O 1
ATOM 1754 N N . LEU A 1 224 ? -11.309 0.829 7.088 1.00 92.56 224 LEU A N 1
ATOM 1755 C CA . LEU A 1 224 ? -10.833 2.009 7.804 1.00 92.56 224 LEU A CA 1
ATOM 1756 C C . LEU A 1 224 ? -9.912 1.614 8.966 1.00 92.56 224 LEU A C 1
ATOM 1758 O O . LEU A 1 224 ? -8.859 2.221 9.161 1.00 92.56 224 LEU A O 1
ATOM 1762 N N . ALA A 1 225 ? -10.258 0.558 9.706 1.00 93.94 225 ALA A N 1
ATOM 1763 C CA . ALA A 1 225 ? -9.419 0.047 10.785 1.00 93.94 225 ALA A CA 1
ATOM 1764 C C . ALA A 1 225 ? -8.051 -0.454 10.272 1.00 93.94 225 ALA A C 1
ATOM 1766 O O . ALA A 1 225 ? -7.022 -0.184 10.897 1.00 93.94 225 ALA A O 1
ATOM 1767 N N . ILE A 1 226 ? -8.012 -1.127 9.112 1.00 93.56 226 ILE A N 1
ATOM 1768 C CA . ILE A 1 226 ? -6.760 -1.539 8.454 1.00 93.56 226 ILE A CA 1
ATOM 1769 C C . ILE A 1 226 ? -5.909 -0.311 8.115 1.00 93.56 226 ILE A C 1
ATOM 1771 O O . ILE A 1 226 ? -4.720 -0.288 8.435 1.00 93.56 226 ILE A O 1
ATOM 1775 N N . VAL A 1 227 ? -6.503 0.714 7.494 1.00 93.75 227 VAL A N 1
ATOM 1776 C CA . VAL A 1 227 ? -5.790 1.942 7.103 1.00 93.75 227 VAL A CA 1
ATOM 1777 C C . VAL A 1 227 ? -5.221 2.664 8.322 1.00 93.75 227 VAL A C 1
ATOM 1779 O O . VAL A 1 227 ? -4.048 3.036 8.311 1.00 93.75 227 VAL A O 1
ATOM 1782 N N . LYS A 1 228 ? -5.990 2.778 9.411 1.00 93.81 228 LYS A N 1
ATOM 1783 C CA . LYS A 1 228 ? -5.499 3.348 10.674 1.00 93.81 228 LYS A CA 1
ATOM 1784 C C . LYS A 1 228 ? -4.291 2.590 11.209 1.00 93.81 228 LYS A C 1
ATOM 1786 O O . LYS A 1 228 ? -3.263 3.200 11.507 1.00 93.81 228 LYS A O 1
ATOM 1791 N N . LYS A 1 229 ? -4.365 1.256 11.250 1.00 93.94 229 LYS A N 1
ATOM 1792 C CA . LYS A 1 229 ? -3.242 0.425 11.699 1.00 93.94 229 LYS A CA 1
ATOM 1793 C C . LYS A 1 229 ? -2.021 0.562 10.786 1.00 93.94 229 LYS A C 1
ATOM 1795 O O . LYS A 1 229 ? -0.891 0.601 11.265 1.00 93.94 229 LYS A O 1
ATOM 1800 N N . MET A 1 230 ? -2.231 0.671 9.479 1.00 92.00 230 MET A N 1
ATOM 1801 C CA . MET A 1 230 ? -1.164 0.903 8.509 1.00 92.00 230 MET A CA 1
ATOM 1802 C C . MET A 1 230 ? -0.479 2.257 8.732 1.00 92.00 230 MET A C 1
ATOM 1804 O O . MET A 1 230 ? 0.748 2.320 8.777 1.00 92.00 230 MET A O 1
ATOM 1808 N N . MET A 1 231 ? -1.251 3.328 8.934 1.00 92.88 231 MET A N 1
ATOM 1809 C CA . MET A 1 231 ? -0.717 4.659 9.235 1.00 92.88 231 MET A CA 1
ATOM 1810 C C . MET A 1 231 ? 0.087 4.672 10.534 1.00 92.88 231 MET A C 1
ATOM 1812 O O . MET A 1 231 ? 1.145 5.294 10.581 1.00 92.88 231 MET A O 1
ATOM 1816 N N . GLU A 1 232 ? -0.356 3.958 11.572 1.00 93.31 232 GLU A N 1
ATOM 1817 C CA . GLU A 1 232 ? 0.432 3.782 12.798 1.00 93.31 232 GLU A CA 1
ATOM 1818 C C . GLU A 1 232 ? 1.803 3.160 12.506 1.00 93.31 232 GLU A C 1
ATOM 1820 O O . GLU A 1 232 ? 2.820 3.679 12.967 1.00 93.31 232 GLU A O 1
ATOM 1825 N N . VAL A 1 233 ? 1.847 2.092 11.697 1.00 91.88 233 VAL A N 1
ATOM 1826 C CA . VAL A 1 233 ? 3.105 1.448 11.285 1.00 91.88 233 VAL A CA 1
ATOM 1827 C C . VAL A 1 233 ? 3.984 2.427 10.503 1.00 91.88 233 VAL A C 1
ATOM 1829 O O . VAL A 1 233 ? 5.171 2.543 10.802 1.00 91.88 233 VAL A O 1
ATOM 1832 N N . ILE A 1 234 ? 3.427 3.185 9.555 1.00 90.81 234 ILE A N 1
ATOM 1833 C CA . ILE A 1 234 ? 4.182 4.172 8.761 1.00 90.81 234 ILE A CA 1
ATOM 1834 C C . ILE A 1 234 ? 4.743 5.289 9.653 1.00 90.81 234 ILE A C 1
ATOM 1836 O O . ILE A 1 234 ? 5.917 5.654 9.528 1.00 90.81 234 ILE A O 1
ATOM 1840 N N . ARG A 1 235 ? 3.951 5.774 10.616 1.00 91.81 235 ARG A N 1
ATOM 1841 C CA . ARG A 1 235 ? 4.335 6.831 11.565 1.00 91.81 235 ARG A CA 1
ATOM 1842 C C . ARG A 1 235 ? 5.521 6.460 12.449 1.00 91.81 235 ARG A C 1
ATOM 1844 O O . ARG A 1 235 ? 6.243 7.356 12.885 1.00 91.81 235 ARG A O 1
ATOM 1851 N N . THR A 1 236 ? 5.775 5.166 12.672 1.00 90.25 236 THR A N 1
ATOM 1852 C CA . THR A 1 236 ? 6.986 4.724 13.393 1.00 90.25 236 THR A CA 1
ATOM 1853 C C . THR A 1 236 ? 8.275 5.187 12.708 1.00 90.25 236 THR A C 1
ATOM 1855 O O . THR A 1 236 ? 9.260 5.476 13.385 1.00 90.25 236 THR A O 1
ATOM 1858 N N . ARG A 1 237 ? 8.262 5.310 11.373 1.00 88.62 237 ARG A N 1
ATOM 1859 C CA . ARG A 1 237 ? 9.417 5.709 10.558 1.00 88.62 237 ARG A CA 1
ATOM 1860 C C . ARG A 1 237 ? 9.306 7.137 10.027 1.00 88.62 237 ARG A C 1
ATOM 1862 O O . ARG A 1 237 ? 10.319 7.836 9.963 1.00 88.62 237 ARG A O 1
ATOM 1869 N N . PHE A 1 238 ? 8.101 7.561 9.655 1.00 89.19 238 PHE A N 1
ATOM 1870 C CA . PHE A 1 238 ? 7.828 8.833 8.991 1.00 89.19 238 PHE A CA 1
ATOM 1871 C C . PHE A 1 238 ? 6.848 9.673 9.813 1.00 89.19 238 PHE A C 1
ATOM 1873 O O . PHE A 1 238 ? 5.641 9.459 9.777 1.00 89.19 238 PHE A O 1
ATOM 1880 N N . LYS A 1 239 ? 7.363 10.654 10.565 1.00 88.88 239 LYS A N 1
ATOM 1881 C CA . LYS A 1 239 ? 6.540 11.432 11.511 1.00 88.88 239 LYS A CA 1
ATOM 1882 C C . LYS A 1 239 ? 5.655 12.495 10.856 1.00 88.88 239 LYS A C 1
ATOM 1884 O O . LYS A 1 239 ? 4.567 12.755 11.349 1.00 88.88 239 LYS A O 1
ATOM 1889 N N . LYS A 1 240 ? 6.148 13.156 9.802 1.00 90.06 240 LYS A N 1
ATOM 1890 C CA . LYS A 1 240 ? 5.478 14.318 9.185 1.00 90.06 240 LYS A CA 1
ATOM 1891 C C . LYS A 1 240 ? 4.950 14.021 7.792 1.00 90.06 240 LYS A C 1
ATOM 1893 O O . LYS A 1 240 ? 3.797 14.307 7.513 1.00 90.06 240 LYS A O 1
ATOM 1898 N N . GLN A 1 241 ? 5.787 13.449 6.934 1.00 91.94 241 GLN A N 1
ATOM 1899 C CA . GLN A 1 241 ? 5.435 13.087 5.565 1.00 91.94 241 GLN A CA 1
ATOM 1900 C C . GLN A 1 241 ? 6.115 11.770 5.212 1.00 91.94 241 GLN A C 1
ATOM 1902 O O . GLN A 1 241 ? 7.228 11.512 5.683 1.00 91.94 241 GLN A O 1
ATOM 1907 N N . ALA A 1 242 ? 5.446 10.954 4.402 1.00 90.38 242 ALA A N 1
ATOM 1908 C CA . ALA A 1 242 ? 5.974 9.692 3.908 1.00 90.38 242 ALA A CA 1
ATOM 1909 C C . ALA A 1 242 ? 5.925 9.650 2.373 1.00 90.38 242 ALA A C 1
ATOM 1911 O O . ALA A 1 242 ? 4.908 10.044 1.792 1.00 90.38 242 ALA A O 1
ATOM 1912 N N . PRO A 1 243 ? 6.981 9.146 1.709 1.00 90.31 243 PRO A N 1
ATOM 1913 C CA . PRO A 1 243 ? 6.896 8.793 0.302 1.00 90.31 243 PRO A CA 1
ATOM 1914 C C . PRO A 1 243 ? 5.981 7.571 0.151 1.00 90.31 243 PRO A C 1
ATOM 1916 O O . PRO A 1 243 ? 6.181 6.545 0.801 1.00 90.31 243 PRO A O 1
ATOM 1919 N N . TRP A 1 244 ? 4.967 7.683 -0.699 1.00 89.88 244 TRP A N 1
ATOM 1920 C CA . TRP A 1 244 ? 3.991 6.634 -0.969 1.00 89.88 244 TRP A CA 1
ATOM 1921 C C . TRP A 1 244 ? 3.902 6.354 -2.464 1.00 89.88 244 TRP A C 1
ATOM 1923 O O . TRP A 1 244 ? 3.612 7.249 -3.257 1.00 89.88 244 TRP A O 1
ATOM 1933 N N . GLU A 1 245 ? 4.125 5.105 -2.863 1.00 87.19 245 GLU A N 1
ATOM 1934 C CA . GLU A 1 245 ? 3.924 4.667 -4.242 1.00 87.19 245 GLU A CA 1
ATOM 1935 C C . GLU A 1 245 ? 2.426 4.460 -4.502 1.00 87.19 245 GLU A C 1
ATOM 1937 O O . GLU A 1 245 ? 1.820 3.500 -4.028 1.00 87.19 245 GLU A O 1
ATOM 1942 N N . SER A 1 246 ? 1.807 5.374 -5.254 1.00 87.38 246 SER A N 1
ATOM 1943 C CA . SER A 1 246 ? 0.416 5.213 -5.673 1.00 87.38 246 SER A CA 1
ATOM 1944 C C . SER A 1 246 ? 0.344 4.321 -6.910 1.00 87.38 246 SER A C 1
ATOM 1946 O O . SER A 1 246 ? 0.842 4.677 -7.980 1.00 87.38 246 SER A O 1
ATOM 1948 N N . ASN A 1 247 ? -0.347 3.192 -6.782 1.00 81.44 247 ASN A N 1
ATOM 1949 C CA . ASN A 1 247 ? -0.739 2.329 -7.889 1.00 81.44 247 ASN A CA 1
ATOM 1950 C C . ASN A 1 247 ? -1.727 3.032 -8.830 1.00 81.44 247 ASN A C 1
ATOM 1952 O O . ASN A 1 247 ? -1.626 2.859 -10.043 1.00 81.44 247 ASN A O 1
ATOM 1956 N N . ARG A 1 248 ? -2.653 3.847 -8.300 1.00 82.88 248 ARG A N 1
ATOM 1957 C CA . ARG A 1 248 ? -3.647 4.573 -9.113 1.00 82.88 248 ARG A CA 1
ATOM 1958 C C . ARG A 1 248 ? -2.998 5.627 -10.009 1.00 82.88 248 ARG A C 1
ATOM 1960 O O . ARG A 1 248 ? -3.396 5.784 -11.158 1.00 82.88 248 ARG A O 1
ATOM 1967 N N . LEU A 1 249 ? -2.009 6.352 -9.486 1.00 84.62 249 LEU A N 1
ATOM 1968 C CA . LEU A 1 249 ? -1.297 7.401 -10.224 1.00 84.62 249 LEU A CA 1
ATOM 1969 C C . LEU A 1 249 ? -0.027 6.893 -10.923 1.00 84.62 249 LEU A C 1
ATOM 1971 O O . LEU A 1 249 ? 0.553 7.623 -11.725 1.00 84.62 249 LEU A O 1
ATOM 1975 N N . GLY A 1 250 ? 0.424 5.676 -10.605 1.00 83.75 250 GLY A N 1
ATOM 1976 C CA . GLY A 1 250 ? 1.647 5.077 -11.141 1.00 83.75 250 GLY A CA 1
ATOM 1977 C C . GLY A 1 250 ? 2.926 5.836 -10.776 1.00 83.75 250 GLY A C 1
ATOM 1978 O O . GLY A 1 250 ? 3.896 5.770 -11.527 1.00 83.75 250 GLY A O 1
ATOM 1979 N N . ARG A 1 251 ? 2.921 6.597 -9.672 1.00 85.19 251 ARG A N 1
ATOM 1980 C CA . ARG A 1 251 ? 4.045 7.440 -9.233 1.00 85.19 251 ARG A CA 1
ATOM 1981 C C . ARG A 1 251 ? 4.138 7.520 -7.712 1.00 85.19 251 ARG A C 1
ATOM 1983 O O . ARG A 1 251 ? 3.142 7.324 -7.013 1.00 85.19 251 ARG A O 1
ATOM 1990 N N . VAL A 1 252 ? 5.320 7.881 -7.217 1.00 88.94 252 VAL A N 1
ATOM 1991 C CA . VAL A 1 252 ? 5.544 8.174 -5.796 1.00 88.94 252 VAL A CA 1
ATOM 1992 C C . VAL A 1 252 ? 5.052 9.588 -5.482 1.00 88.94 252 VAL A C 1
ATOM 1994 O O . VAL A 1 252 ? 5.416 10.543 -6.167 1.00 88.94 252 VAL A O 1
ATOM 1997 N N . ILE A 1 253 ? 4.206 9.720 -4.464 1.00 91.00 253 ILE A N 1
ATOM 1998 C CA . ILE A 1 253 ? 3.697 10.991 -3.941 1.00 91.00 253 ILE A CA 1
ATOM 1999 C C . ILE A 1 253 ? 4.098 11.152 -2.472 1.00 91.00 253 ILE A C 1
ATOM 2001 O O . ILE A 1 253 ? 4.337 10.163 -1.786 1.00 91.00 253 ILE A O 1
ATOM 2005 N N . MET A 1 254 ? 4.149 12.385 -1.974 1.00 92.00 254 MET A N 1
ATOM 2006 C CA . MET A 1 254 ? 4.344 12.646 -0.546 1.00 92.00 254 MET A CA 1
ATOM 2007 C C . MET A 1 254 ? 2.981 12.767 0.127 1.00 92.00 254 MET A C 1
ATOM 2009 O O . MET A 1 254 ? 2.218 13.673 -0.201 1.00 92.00 254 MET A O 1
ATOM 2013 N N . ILE A 1 255 ? 2.674 11.855 1.048 1.00 92.62 255 ILE A N 1
ATOM 2014 C CA . ILE A 1 255 ? 1.453 11.910 1.860 1.00 92.62 255 ILE A CA 1
ATOM 2015 C C . ILE A 1 255 ? 1.768 12.464 3.249 1.00 92.62 255 ILE A C 1
ATOM 2017 O O . ILE A 1 255 ? 2.839 12.194 3.803 1.00 92.62 255 ILE A O 1
ATOM 2021 N N . SER A 1 256 ? 0.841 13.245 3.809 1.00 92.56 256 SER A N 1
ATOM 2022 C CA . SER A 1 256 ? 0.961 13.734 5.183 1.00 92.56 256 SER A CA 1
ATOM 2023 C C . SER A 1 256 ? 0.813 12.567 6.160 1.00 92.56 256 SER A C 1
ATOM 2025 O O . SER A 1 256 ? 0.015 11.657 5.965 1.00 92.56 256 SER A O 1
ATOM 2027 N N . MET A 1 257 ? 1.630 12.561 7.206 1.00 93.06 257 MET A N 1
ATOM 2028 C CA . MET A 1 257 ? 1.537 11.625 8.331 1.00 93.06 257 MET A CA 1
ATOM 2029 C C . MET A 1 257 ? 1.220 12.354 9.635 1.00 93.06 257 MET A C 1
ATOM 2031 O O . MET A 1 257 ? 1.123 11.712 10.686 1.00 93.06 257 MET A O 1
ATOM 2035 N N . ALA A 1 258 ? 1.029 13.675 9.573 1.00 90.50 258 ALA A N 1
ATOM 2036 C CA . ALA A 1 258 ? 0.629 14.474 10.714 1.00 90.50 258 ALA A CA 1
ATOM 2037 C C . ALA A 1 258 ? -0.706 13.964 11.296 1.00 90.50 258 ALA A C 1
ATOM 2039 O O . ALA A 1 258 ? -1.542 13.414 10.571 1.00 90.50 258 ALA A O 1
ATOM 2040 N N . PRO A 1 259 ? -0.918 14.087 12.616 1.00 87.81 259 PRO A N 1
ATOM 2041 C CA . PRO A 1 259 ? -2.211 13.776 13.221 1.00 87.81 259 PRO A CA 1
ATOM 2042 C C . PRO A 1 259 ? -3.320 14.726 12.737 1.00 87.81 259 PRO A C 1
ATOM 2044 O O . PRO A 1 259 ? -4.464 14.293 12.622 1.00 87.81 259 PRO A O 1
ATOM 2047 N N . GLU A 1 260 ? -2.963 15.968 12.401 1.00 90.88 260 GLU A N 1
ATOM 2048 C CA . GLU A 1 260 ? -3.864 17.018 11.902 1.00 90.88 260 GLU A CA 1
ATOM 2049 C C . GLU A 1 260 ? -4.520 16.631 10.564 1.00 90.88 260 GLU A C 1
ATOM 2051 O O . GLU A 1 260 ? -5.734 16.740 10.428 1.00 90.88 260 GLU A O 1
ATOM 2056 N N . ASP A 1 261 ? -3.755 16.047 9.634 1.00 91.44 261 ASP A N 1
ATOM 2057 C CA . ASP A 1 261 ? -4.236 15.650 8.296 1.00 91.44 261 ASP A CA 1
ATOM 2058 C C . ASP A 1 261 ? -4.639 14.164 8.221 1.00 91.44 261 ASP A C 1
ATOM 2060 O O . ASP A 1 261 ? -4.610 13.530 7.155 1.00 91.44 261 ASP A O 1
ATOM 2064 N N . SER A 1 262 ? -4.955 13.560 9.370 1.00 89.88 262 SER A N 1
ATOM 2065 C CA . SER A 1 262 ? -5.244 12.126 9.450 1.00 89.88 262 SER A CA 1
ATOM 2066 C C . SER A 1 262 ? -6.436 11.728 8.583 1.00 89.88 262 SER A C 1
ATOM 2068 O O . SER A 1 262 ? -6.330 10.766 7.828 1.00 89.88 262 SER A O 1
ATOM 2070 N N . GLU A 1 263 ? -7.524 12.498 8.600 1.00 92.81 263 GLU A N 1
ATOM 2071 C CA . GLU A 1 263 ? -8.722 12.183 7.816 1.00 92.81 263 GLU A CA 1
ATOM 2072 C C . GLU A 1 263 ? -8.486 12.213 6.301 1.00 92.81 263 GLU A C 1
ATOM 2074 O O . GLU A 1 263 ? -8.997 11.355 5.576 1.00 92.81 263 GLU A O 1
ATOM 2079 N N . GLU A 1 264 ? -7.725 13.189 5.799 1.00 91.69 264 GLU A N 1
ATOM 2080 C CA . GLU A 1 264 ? -7.424 13.292 4.368 1.00 91.69 264 GLU A CA 1
ATOM 2081 C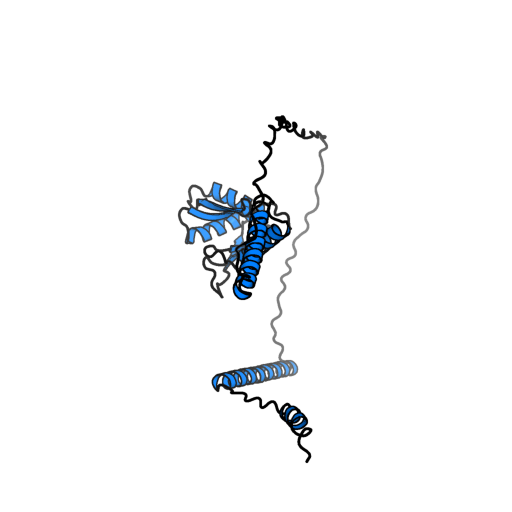 C . GLU A 1 264 ? -6.570 12.106 3.914 1.00 91.69 264 GLU A C 1
ATOM 2083 O O . GLU A 1 264 ? -6.859 11.463 2.898 1.00 91.69 264 GLU A O 1
ATOM 2088 N N . THR A 1 265 ? -5.569 11.762 4.723 1.00 93.00 265 THR A N 1
ATOM 2089 C CA . THR A 1 265 ? -4.674 10.634 4.466 1.00 93.00 265 THR A CA 1
ATOM 2090 C C . THR A 1 265 ? -5.423 9.303 4.533 1.00 93.00 265 THR A C 1
ATOM 2092 O O . THR A 1 265 ? -5.241 8.452 3.660 1.00 93.00 265 THR A O 1
ATOM 2095 N N . GLU A 1 266 ? -6.319 9.132 5.509 1.00 93.00 266 GLU A N 1
ATOM 2096 C CA . GLU A 1 266 ? -7.181 7.953 5.627 1.00 93.00 266 GLU A CA 1
ATOM 2097 C C . GLU A 1 266 ? -8.053 7.787 4.378 1.00 93.00 266 GLU A C 1
ATOM 2099 O O . GLU A 1 266 ? -8.071 6.714 3.773 1.00 93.00 266 GLU A O 1
ATOM 2104 N N . ARG A 1 267 ? -8.727 8.853 3.927 1.00 93.00 267 ARG A N 1
ATOM 2105 C CA . ARG A 1 267 ? -9.557 8.822 2.708 1.00 93.00 267 ARG A CA 1
ATOM 2106 C C . ARG A 1 267 ? -8.732 8.519 1.461 1.00 93.00 267 ARG A C 1
ATOM 2108 O O . ARG A 1 267 ? -9.192 7.776 0.594 1.00 93.00 267 ARG A O 1
ATOM 2115 N N . PHE A 1 268 ? -7.528 9.079 1.357 1.00 92.50 268 PHE A N 1
ATOM 2116 C CA . PHE A 1 268 ? -6.621 8.800 0.248 1.00 92.50 268 PHE A CA 1
ATOM 2117 C C . PHE A 1 268 ? -6.216 7.319 0.210 1.00 92.50 268 PHE A C 1
ATOM 2119 O O . PHE A 1 268 ? -6.332 6.680 -0.836 1.00 92.50 268 PHE A O 1
ATOM 2126 N N . LEU A 1 269 ? -5.790 6.759 1.346 1.00 91.50 269 LEU A N 1
ATOM 2127 C CA . LEU A 1 269 ? -5.363 5.362 1.441 1.00 91.50 269 LEU A CA 1
ATOM 2128 C C . LEU A 1 269 ? -6.528 4.384 1.258 1.00 91.50 269 LEU A C 1
ATOM 2130 O O . LEU A 1 269 ? -6.357 3.359 0.603 1.00 91.50 269 LEU A O 1
ATOM 2134 N N . MET A 1 270 ? -7.721 4.716 1.755 1.00 91.88 270 MET A N 1
ATOM 2135 C CA . MET A 1 270 ? -8.945 3.949 1.495 1.00 91.88 270 MET A CA 1
ATOM 2136 C C . MET A 1 270 ? -9.204 3.809 -0.009 1.00 91.88 270 MET A C 1
ATOM 2138 O O . MET A 1 270 ? -9.393 2.702 -0.515 1.00 91.88 270 MET A O 1
ATOM 2142 N N . LYS A 1 271 ? -9.121 4.924 -0.745 1.00 91.06 271 LYS A N 1
ATOM 2143 C CA . LYS A 1 271 ? -9.257 4.935 -2.208 1.00 91.06 271 LYS A CA 1
ATOM 2144 C C . LYS A 1 271 ? -8.155 4.158 -2.911 1.00 91.06 271 LYS A C 1
ATOM 2146 O O . LYS A 1 271 ? -8.382 3.551 -3.952 1.00 91.06 271 LYS A O 1
ATOM 2151 N N . GLU A 1 272 ? -6.944 4.211 -2.372 1.00 89.00 272 GLU A N 1
ATOM 2152 C CA . GLU A 1 272 ? -5.791 3.543 -2.958 1.00 89.00 272 GLU A CA 1
ATOM 2153 C C . GLU A 1 272 ? -5.857 2.024 -2.811 1.00 89.00 272 GLU A C 1
ATOM 2155 O O . GLU A 1 272 ? -5.502 1.318 -3.749 1.00 89.00 272 GLU A O 1
ATOM 2160 N N . MET A 1 273 ? -6.324 1.537 -1.663 1.00 85.62 273 MET A N 1
ATOM 2161 C CA . MET A 1 273 ? -6.299 0.118 -1.307 1.00 85.62 273 MET A CA 1
ATOM 2162 C C . MET A 1 273 ? -7.574 -0.639 -1.694 1.00 85.62 273 MET A C 1
ATOM 2164 O O . MET A 1 273 ? -7.491 -1.833 -1.976 1.00 85.62 273 MET A O 1
ATOM 2168 N N . PHE A 1 274 ? -8.740 0.020 -1.670 1.00 86.38 274 PHE A N 1
ATOM 2169 C CA . PHE A 1 274 ? -10.039 -0.657 -1.797 1.00 86.38 274 PHE A CA 1
ATOM 2170 C C . PHE A 1 274 ? -10.893 -0.171 -2.971 1.00 86.38 274 PHE A C 1
ATOM 2172 O O . PHE A 1 274 ? -11.611 -0.974 -3.558 1.00 86.38 274 PHE A O 1
ATOM 2179 N N . GLU A 1 275 ? -10.826 1.115 -3.326 1.00 81.88 275 GLU A N 1
ATOM 2180 C CA . GLU A 1 275 ? -11.641 1.690 -4.414 1.00 81.88 275 GLU A CA 1
ATOM 2181 C C . GLU A 1 275 ? -10.921 1.687 -5.766 1.00 81.88 275 GLU A C 1
ATOM 2183 O O . GLU A 1 275 ? -11.539 1.898 -6.809 1.00 81.88 275 GLU A O 1
ATOM 2188 N N . SER A 1 276 ? -9.607 1.454 -5.776 1.00 61.81 276 SER A N 1
ATOM 2189 C CA . SER A 1 276 ? -8.871 1.276 -7.016 1.00 61.81 276 SER A CA 1
ATOM 2190 C C . SER A 1 276 ? -9.306 -0.051 -7.638 1.00 61.81 276 SER A C 1
ATOM 2192 O O . SER A 1 276 ? -8.790 -1.120 -7.327 1.00 61.81 276 SER A O 1
ATOM 2194 N N . ASP A 1 277 ? -10.310 0.034 -8.510 1.00 47.69 277 ASP A N 1
ATOM 2195 C CA . ASP A 1 277 ? -10.742 -1.042 -9.387 1.00 47.69 277 ASP A CA 1
ATOM 2196 C C . ASP A 1 277 ? -9.537 -1.402 -10.260 1.00 47.69 277 ASP A C 1
ATOM 2198 O O . ASP A 1 277 ? -9.235 -0.783 -11.282 1.00 47.69 277 ASP A O 1
ATOM 2202 N N . HIS A 1 278 ? -8.721 -2.324 -9.760 1.00 54.53 278 HIS A N 1
ATOM 2203 C CA . HIS A 1 278 ? -7.678 -2.937 -10.542 1.00 54.53 278 HIS A CA 1
ATOM 2204 C C . HIS A 1 278 ? -8.422 -3.701 -11.630 1.00 54.53 278 HIS A C 1
ATOM 2206 O O . HIS A 1 278 ? -9.123 -4.660 -11.287 1.00 54.53 278 HIS A O 1
ATOM 2212 N N . PRO A 1 279 ? -8.278 -3.371 -12.930 1.00 40.12 279 PRO A N 1
ATOM 2213 C CA . PRO A 1 279 ? -8.549 -4.394 -13.914 1.00 40.12 279 PRO A CA 1
ATOM 2214 C C . PRO A 1 279 ? -7.632 -5.544 -13.508 1.00 40.12 279 PRO A C 1
ATOM 2216 O O . PRO A 1 279 ? -6.407 -5.397 -13.538 1.00 40.12 279 PRO A O 1
ATOM 2219 N N . ARG A 1 280 ? -8.217 -6.645 -13.021 1.00 38.12 280 ARG A N 1
ATOM 2220 C CA . ARG A 1 280 ? -7.503 -7.912 -12.935 1.00 38.12 280 ARG A CA 1
ATOM 2221 C C . ARG A 1 280 ? -7.058 -8.182 -14.368 1.00 38.12 280 ARG A C 1
ATOM 2223 O O . ARG A 1 280 ? -7.874 -8.562 -15.201 1.00 38.12 280 ARG A O 1
ATOM 2230 N N . ARG A 1 281 ? -5.820 -7.809 -14.669 1.00 35.34 281 ARG A N 1
ATOM 2231 C CA . ARG A 1 281 ? -5.135 -8.180 -15.896 1.00 35.34 281 ARG A CA 1
ATOM 2232 C C . ARG A 1 281 ? -4.581 -9.573 -15.701 1.00 35.34 281 ARG A C 1
ATOM 2234 O O . ARG A 1 281 ? -4.013 -9.810 -14.611 1.00 35.34 281 ARG A O 1
#

Sequence (281 aa):
MKLYTESQERALEEQGVVQIHIRFRPRRLVSILFVLLLHVLFLYLLLKIGADIKDGRPLSSPMVMIFDKLKQIKQGEPDAKKAEVKTKTPPNPKAIQKPKEVPPQPVEEPAEKPPVKYEDMPPPDMSAMLNAARERRQAAREAAAAENQPAQGNRGRSSQEIAEENIRRAMDRANGKNGEGGLFTIINKGVRTATFSFRGWEVRVGSNRQVYEVDAGLGGNVELAIVKKMMEVIRTRFKKQAPWESNRLGRVIMISMAPEDSEETERFLMKEMFESDHPRR

Secondary structure (DSSP, 8-state):
---SSHHHHHHHHGGG---------HHHHHHHHHHHHHHHHHHHHHHHHHHHHHTT--------------------------------PPP--PPPPPPPP-PPPPPPPPPPPPPPP----PPPPHHHHHHHHHHHHHHHHHHHHHHHHHHHTTS---HHHHHHHHHHHHHHHHHT-SSS-PEEEEEEE-SSEEEEEEE-SS--TT---EEEEEE--TT--HHHHHHHHHHHHHHTT-SSEEEEEETTTTEEEEEE-SSTTHHHHHHHHHIIIII------

Radius of gyration: 38.97 Å; chains: 1; bounding box: 101×76×92 Å

pLDDT: mean 70.81, std 19.61, range [32.03, 96.12]

Organism: NCBI:txid2762298